Protein AF-V4HIJ9-F1 (afdb_monomer)

Foldseek 3Di:
DQLACLFPFLLFWDCVVVDDDDQVQCDDQWHKLAPRGNFQFAWLVLLVVCLVVLNLLQKDKIWTAGPDQCQFEDAPNGGTGADHNWGKMTMGTFFAWDQAAPLVHHTDTTGGGLQQDRVPRGGVCGPPPSDTLSRVQVQLQCLVVVHDGSQNVCCVVRNDVPDGSDDSDRDPPRDDDPPDLQCELTRIAIQDDSVVCHVLSVCNSVVNHDLLSSLSVSLQSNQGDGSDRDGNPVSSVVSSVSSSVRDDPSSVVD

Secondary structure (DSSP, 8-state):
----STT--GGGB--GGGS-----TT-SSEEESS--SS-PPPPHHHHHHHHHTT-GGGEEEEEEEES-GGGEEEETTEEEEEETTEEEEEEEE---EEEE-GGG---EEEEB-TTB-TTT--BTTTTSTTS-HHHHHHHHHHHHTT---HHHHHHHHH--TT--SS-SSPPTTPPPPS-SGGGBTTTBEE-S-GGGGTTHHHHHHHT---HHHHHHHHHHHHHB-TTSS-B-HHHHHHHHHHHHT---HHHHT-

Structure (mmCIF, N/CA/C/O backbone):
data_AF-V4HIJ9-F1
#
_entry.id   AF-V4HIJ9-F1
#
loop_
_atom_site.group_PDB
_atom_site.id
_atom_site.type_symbol
_atom_site.label_atom_id
_atom_site.label_alt_id
_atom_site.label_comp_id
_atom_site.label_asym_id
_atom_site.label_entity_id
_atom_site.label_seq_id
_atom_site.pdbx_PDB_ins_code
_atom_site.Cartn_x
_atom_site.Cartn_y
_atom_site.Cartn_z
_atom_site.occupancy
_atom_site.B_iso_or_equiv
_atom_site.auth_seq_id
_atom_site.auth_comp_id
_atom_site.auth_asym_id
_atom_site.auth_atom_id
_atom_site.pdbx_PDB_model_num
ATOM 1 N N . MET A 1 1 ? 14.293 -3.303 -25.187 1.00 36.81 1 MET A N 1
ATOM 2 C CA . MET A 1 1 ? 13.220 -2.947 -24.239 1.00 36.81 1 MET A CA 1
ATOM 3 C C . MET A 1 1 ? 13.846 -1.905 -23.350 1.00 36.81 1 MET A C 1
ATOM 5 O O . MET A 1 1 ? 14.816 -2.241 -22.690 1.00 36.81 1 MET A O 1
ATOM 9 N N . GLU A 1 2 ? 13.410 -0.653 -23.439 1.00 38.12 2 GLU A N 1
ATOM 10 C CA . GLU A 1 2 ? 13.945 0.401 -22.576 1.00 38.12 2 GLU A CA 1
ATOM 11 C C . GLU A 1 2 ? 13.401 0.145 -21.169 1.00 38.12 2 GLU A C 1
ATOM 13 O O . GLU A 1 2 ? 12.273 0.499 -20.840 1.00 38.12 2 GLU A O 1
ATOM 18 N N . VAL A 1 3 ? 14.180 -0.571 -20.359 1.00 45.25 3 VAL A N 1
ATOM 19 C CA . VAL A 1 3 ? 13.931 -0.797 -18.927 1.00 45.25 3 VAL A CA 1
ATOM 20 C C . VAL A 1 3 ? 14.305 0.444 -18.112 1.00 45.25 3 VAL A C 1
ATOM 22 O O . VAL A 1 3 ? 14.667 0.342 -16.947 1.00 45.25 3 VAL A O 1
ATOM 25 N N . ASN A 1 4 ? 14.213 1.635 -18.708 1.00 47.09 4 ASN A N 1
ATOM 26 C CA . ASN A 1 4 ? 14.452 2.876 -17.996 1.00 47.09 4 ASN A CA 1
ATOM 27 C C . ASN A 1 4 ? 13.478 2.898 -16.814 1.00 47.09 4 ASN A C 1
ATOM 29 O O . ASN A 1 4 ? 12.267 2.774 -17.010 1.00 47.09 4 ASN A O 1
ATOM 33 N N . CYS A 1 5 ? 13.989 3.082 -15.591 1.00 52.75 5 CYS A N 1
ATOM 34 C CA . CYS A 1 5 ? 13.128 3.364 -14.446 1.00 52.75 5 CYS A CA 1
ATOM 35 C C . CYS A 1 5 ? 12.385 4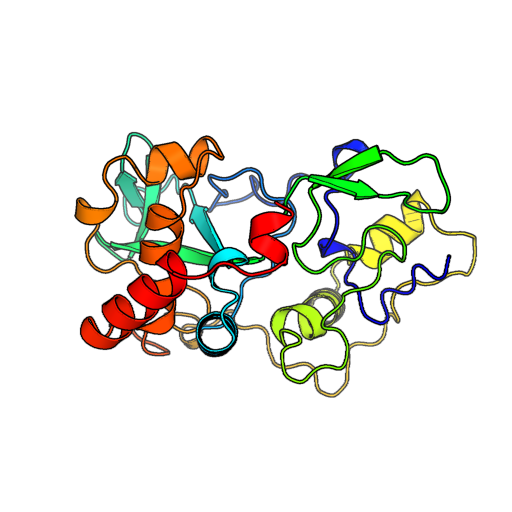.711 -14.626 1.00 52.75 5 CYS A C 1
ATOM 37 O O . CYS A 1 5 ? 11.619 5.108 -13.746 1.00 52.75 5 CYS A O 1
ATOM 39 N N . GLU A 1 6 ? 12.581 5.399 -15.763 1.00 48.34 6 GLU A N 1
ATOM 40 C CA . GLU A 1 6 ? 11.768 6.489 -16.301 1.00 48.34 6 GLU A CA 1
ATOM 41 C C . GLU A 1 6 ? 10.305 6.041 -16.457 1.00 48.34 6 GLU A C 1
ATOM 43 O O . GLU A 1 6 ? 9.829 5.647 -17.516 1.00 48.34 6 GLU A O 1
ATOM 48 N N . GLY A 1 7 ? 9.597 6.069 -15.333 1.00 52.41 7 GLY A N 1
ATOM 49 C CA . GLY A 1 7 ? 8.198 5.694 -15.213 1.00 52.41 7 GLY A CA 1
ATOM 50 C C . GLY A 1 7 ? 7.906 4.323 -14.634 1.00 52.41 7 GLY A C 1
ATOM 51 O O . GLY A 1 7 ? 6.739 3.952 -14.529 1.00 52.41 7 GLY A O 1
ATOM 52 N N . CYS A 1 8 ? 8.915 3.592 -14.169 1.00 60.06 8 CYS A N 1
ATOM 53 C CA . CYS A 1 8 ? 8.714 2.399 -13.359 1.00 60.06 8 CYS A CA 1
ATOM 54 C C . CYS A 1 8 ? 9.861 2.240 -12.365 1.00 60.06 8 CYS A C 1
ATOM 56 O O . CYS A 1 8 ? 10.996 2.000 -12.748 1.00 60.06 8 CYS A O 1
ATOM 58 N N . ALA A 1 9 ? 9.586 2.301 -11.067 1.00 60.59 9 ALA A N 1
ATOM 59 C CA . ALA A 1 9 ? 10.612 1.983 -10.085 1.00 60.59 9 ALA A CA 1
ATOM 60 C C . ALA A 1 9 ? 10.904 0.471 -10.102 1.00 60.59 9 ALA A C 1
ATOM 62 O O . ALA A 1 9 ? 9.989 -0.348 -10.222 1.00 60.59 9 ALA A O 1
ATOM 63 N N . GLY A 1 10 ? 12.170 0.077 -9.913 1.00 69.88 10 GLY A N 1
ATOM 64 C CA . GLY A 1 10 ? 12.569 -1.331 -9.771 1.00 69.88 10 GLY A CA 1
ATOM 65 C C . GLY A 1 10 ? 11.778 -2.080 -8.687 1.00 69.88 10 GLY A C 1
ATOM 66 O O . GLY A 1 10 ? 11.671 -3.300 -8.725 1.00 69.88 10 GLY A O 1
ATOM 67 N N . CYS A 1 11 ? 11.121 -1.369 -7.768 1.00 79.38 11 CYS A N 1
ATOM 68 C CA . CYS A 1 11 ? 10.200 -1.958 -6.805 1.00 79.38 11 CYS A CA 1
ATOM 69 C C . CYS A 1 11 ? 8.927 -2.559 -7.435 1.00 79.38 11 CYS A C 1
ATOM 71 O O . CYS A 1 11 ? 8.241 -3.314 -6.758 1.00 79.38 11 CYS A O 1
ATOM 73 N N . CYS A 1 12 ? 8.568 -2.291 -8.696 1.00 87.75 12 CYS A N 1
ATOM 74 C CA . CYS A 1 12 ? 7.319 -2.787 -9.287 1.00 87.75 12 CYS A CA 1
ATOM 75 C C . CYS A 1 12 ? 7.287 -4.300 -9.552 1.00 87.75 12 CYS A C 1
ATOM 77 O O . CYS A 1 12 ? 6.195 -4.831 -9.735 1.00 87.75 12 CYS A O 1
ATOM 79 N N . LEU A 1 13 ? 8.420 -4.999 -9.552 1.00 88.25 13 LEU A N 1
ATOM 80 C CA . LEU A 1 13 ? 8.509 -6.443 -9.792 1.00 88.25 13 LEU A CA 1
ATOM 81 C C . LEU A 1 13 ? 9.078 -7.166 -8.571 1.00 88.25 13 LEU A C 1
ATOM 83 O O . LEU A 1 13 ? 9.955 -6.648 -7.887 1.00 88.25 13 LEU A O 1
ATOM 87 N N . ASP A 1 14 ? 8.584 -8.372 -8.299 1.00 89.69 14 ASP A N 1
ATOM 88 C CA . ASP A 1 14 ? 9.205 -9.290 -7.347 1.00 89.69 14 ASP A CA 1
ATOM 89 C C . ASP A 1 14 ? 10.366 -10.027 -8.013 1.00 89.69 14 ASP A C 1
ATOM 91 O O . ASP A 1 14 ? 10.172 -10.942 -8.816 1.00 89.69 14 ASP A O 1
ATOM 95 N N . TRP A 1 15 ? 11.582 -9.606 -7.673 1.00 85.44 15 TRP A N 1
ATOM 96 C CA . TRP A 1 15 ? 12.817 -10.131 -8.255 1.00 85.44 15 TRP A CA 1
ATOM 97 C C . TRP A 1 15 ? 13.331 -11.397 -7.572 1.00 85.44 15 TRP A C 1
ATOM 99 O O . TRP A 1 15 ? 14.230 -12.044 -8.105 1.00 85.44 15 TRP A O 1
ATOM 109 N N . ARG A 1 16 ? 12.783 -11.783 -6.410 1.00 86.81 16 ARG A N 1
ATOM 110 C CA . ARG A 1 16 ? 13.282 -12.937 -5.639 1.00 86.81 16 ARG A CA 1
ATOM 111 C C . ARG A 1 16 ? 13.323 -14.235 -6.460 1.00 86.81 16 ARG A C 1
ATOM 113 O O . ARG A 1 16 ? 14.342 -14.923 -6.377 1.00 86.81 16 ARG A O 1
ATOM 120 N N . PRO A 1 17 ? 12.320 -14.564 -7.305 1.00 86.69 17 PRO A N 1
ATOM 121 C CA . PRO A 1 17 ? 12.367 -15.768 -8.139 1.00 86.69 17 PRO A CA 1
ATOM 122 C C . PRO A 1 17 ? 13.466 -15.760 -9.212 1.00 86.69 17 PRO A C 1
ATOM 124 O O . PRO A 1 17 ? 13.829 -16.825 -9.703 1.00 86.69 17 PRO A O 1
ATOM 127 N N . LEU A 1 18 ? 13.993 -14.585 -9.580 1.00 79.38 18 LEU A N 1
ATOM 128 C CA . LEU A 1 18 ? 15.045 -14.432 -10.593 1.00 79.38 18 LEU A CA 1
ATOM 129 C C . LEU A 1 18 ? 16.464 -14.407 -10.001 1.00 79.38 18 LEU A C 1
ATOM 131 O O . LEU A 1 18 ? 17.439 -14.372 -10.746 1.00 79.38 18 LEU A O 1
ATOM 135 N N . GLY A 1 19 ? 16.580 -14.513 -8.674 1.00 69.69 19 GLY A N 1
ATOM 136 C CA . GLY A 1 19 ? 17.842 -14.687 -7.964 1.00 69.69 19 GLY A CA 1
ATOM 137 C C . GLY A 1 19 ? 18.344 -13.420 -7.271 1.00 69.69 19 GLY A C 1
ATOM 138 O O . GLY A 1 19 ? 18.409 -12.339 -7.846 1.00 69.69 19 GLY A O 1
ATOM 139 N N . GLY A 1 20 ? 18.744 -13.576 -6.006 1.00 64.81 20 GLY A N 1
ATOM 140 C CA . GLY A 1 20 ? 19.621 -12.628 -5.311 1.00 64.81 20 GLY A CA 1
ATOM 141 C C . GLY A 1 20 ? 18.970 -11.391 -4.688 1.00 64.81 20 GLY A C 1
ATOM 142 O O . GLY A 1 20 ? 19.691 -10.604 -4.083 1.00 64.81 20 GLY A O 1
ATOM 143 N N . ALA A 1 21 ? 17.649 -11.203 -4.778 1.00 75.31 21 ALA A N 1
ATOM 144 C CA . ALA A 1 21 ? 16.998 -10.120 -4.044 1.00 75.31 21 ALA A CA 1
ATOM 145 C C . ALA A 1 21 ? 16.932 -10.457 -2.537 1.00 75.31 21 ALA A C 1
ATOM 147 O O . ALA A 1 21 ? 16.386 -11.506 -2.177 1.00 75.31 21 ALA A O 1
ATOM 148 N N . PRO A 1 22 ? 17.485 -9.608 -1.654 1.00 77.19 22 PRO A N 1
ATOM 149 C CA . PRO A 1 22 ? 17.413 -9.814 -0.213 1.00 77.19 22 PRO A CA 1
ATOM 150 C C . PRO A 1 22 ? 15.975 -9.665 0.300 1.00 77.19 22 PRO A C 1
ATOM 152 O O . PRO A 1 22 ? 15.180 -8.882 -0.222 1.00 77.19 22 PRO A O 1
ATOM 155 N N . ASP A 1 23 ? 15.640 -10.413 1.351 1.00 81.94 23 ASP A N 1
ATOM 156 C CA . ASP A 1 23 ? 14.332 -10.331 2.000 1.00 81.94 23 ASP A CA 1
ATOM 157 C C . ASP A 1 23 ? 14.327 -9.246 3.085 1.00 81.94 23 ASP A C 1
ATOM 159 O O . ASP A 1 23 ? 14.429 -9.519 4.282 1.00 81.94 23 ASP A O 1
ATOM 163 N N . HIS A 1 24 ? 14.278 -7.987 2.649 1.00 83.69 24 HIS A N 1
ATOM 164 C CA . HIS A 1 24 ? 14.292 -6.828 3.547 1.00 83.69 24 HIS A CA 1
ATOM 165 C C . HIS A 1 24 ? 13.023 -6.713 4.401 1.00 83.69 24 HIS A C 1
ATOM 167 O O . HIS A 1 24 ? 13.082 -6.211 5.520 1.00 83.69 24 HIS A O 1
ATOM 173 N N . GLU A 1 25 ? 11.897 -7.211 3.894 1.00 87.50 25 GLU A N 1
ATOM 174 C CA . GLU A 1 25 ? 10.569 -7.058 4.499 1.00 87.50 25 GLU A CA 1
ATOM 175 C C . GLU A 1 25 ? 10.414 -7.854 5.797 1.00 87.50 25 GLU A C 1
ATOM 177 O O . GLU A 1 25 ? 9.689 -7.449 6.706 1.00 87.50 25 GLU A O 1
ATOM 182 N N . HIS A 1 26 ? 11.128 -8.974 5.903 1.00 89.81 26 HIS A N 1
ATOM 183 C CA . HIS A 1 26 ? 11.131 -9.832 7.087 1.00 89.81 26 HIS A CA 1
ATOM 184 C C . HIS A 1 26 ? 12.370 -9.615 7.970 1.00 89.81 26 HIS A C 1
ATOM 186 O O . HIS A 1 26 ? 12.600 -10.363 8.925 1.00 89.81 26 HIS A O 1
ATOM 192 N N . GLY A 1 27 ? 13.170 -8.586 7.673 1.00 85.19 27 GLY A N 1
ATOM 193 C CA . GLY A 1 27 ? 14.322 -8.174 8.466 1.00 85.19 27 GLY A CA 1
ATOM 194 C C . GLY A 1 27 ? 13.979 -7.134 9.539 1.00 85.19 27 GLY A C 1
ATOM 195 O O . GLY A 1 27 ? 13.013 -6.386 9.440 1.00 85.19 27 GLY A O 1
ATOM 196 N N . GLY A 1 28 ? 14.822 -7.036 10.570 1.00 87.81 28 GLY A N 1
ATOM 197 C CA . GLY A 1 28 ? 14.737 -5.969 11.574 1.00 87.81 28 GLY A CA 1
ATOM 198 C C . GLY A 1 28 ? 13.694 -6.189 12.677 1.00 87.81 28 GLY A C 1
ATOM 199 O O . GLY A 1 28 ? 13.286 -7.311 12.965 1.00 87.81 28 GLY A O 1
ATOM 200 N N . ARG A 1 29 ? 13.329 -5.091 13.360 1.00 90.12 29 ARG A N 1
ATOM 201 C CA . ARG A 1 29 ? 12.452 -5.103 14.551 1.00 90.12 29 ARG A CA 1
ATOM 202 C C . ARG A 1 29 ? 10.974 -5.308 14.215 1.00 90.12 29 ARG A C 1
ATOM 204 O O . ARG A 1 29 ? 10.253 -5.882 15.024 1.00 90.12 29 ARG A O 1
ATOM 211 N N . TYR A 1 30 ? 10.539 -4.795 13.069 1.00 93.06 30 TYR A N 1
ATOM 212 C CA . TYR A 1 30 ? 9.168 -4.900 12.585 1.00 93.06 30 TYR A CA 1
ATOM 213 C C . TYR A 1 30 ? 9.206 -5.679 11.277 1.00 93.06 30 TYR A C 1
ATOM 215 O O . TYR A 1 30 ? 9.786 -5.198 10.309 1.00 93.06 30 TYR A O 1
ATOM 223 N N . ARG A 1 31 ? 8.636 -6.884 11.271 1.00 95.94 31 ARG A N 1
ATOM 224 C CA . ARG A 1 31 ? 8.687 -7.804 10.125 1.00 95.94 31 ARG A CA 1
ATOM 225 C C . ARG A 1 31 ? 7.326 -7.832 9.452 1.00 95.94 31 ARG A C 1
ATOM 227 O O . ARG A 1 31 ? 6.343 -8.037 10.156 1.00 95.94 31 ARG A O 1
ATOM 234 N N . ALA A 1 32 ? 7.242 -7.631 8.143 1.00 96.88 32 ALA A N 1
ATOM 235 C CA . ALA A 1 32 ? 5.974 -7.745 7.428 1.00 96.88 32 ALA A CA 1
ATOM 236 C C . ALA A 1 32 ? 5.332 -9.121 7.690 1.00 96.88 32 ALA A C 1
ATOM 238 O O . ALA A 1 32 ? 6.031 -10.129 7.796 1.00 96.88 32 ALA A O 1
ATOM 239 N N . LEU A 1 33 ? 4.007 -9.151 7.855 1.00 96.88 33 LEU A N 1
ATOM 240 C CA . LEU A 1 33 ? 3.266 -10.413 7.969 1.00 96.88 33 LEU A CA 1
ATOM 241 C C . LEU A 1 33 ? 2.966 -11.033 6.602 1.00 96.88 33 LEU A C 1
ATOM 243 O O . LEU A 1 33 ? 2.830 -12.247 6.503 1.00 96.88 33 LEU A O 1
ATOM 247 N N . ASP A 1 34 ? 2.847 -10.205 5.567 1.00 94.62 34 ASP A N 1
ATOM 248 C CA . ASP A 1 34 ? 2.626 -10.647 4.195 1.00 94.62 34 ASP A CA 1
ATOM 249 C C . ASP A 1 34 ? 3.945 -10.859 3.438 1.00 94.62 34 ASP A C 1
ATOM 251 O O . ASP A 1 34 ? 4.993 -10.328 3.795 1.00 94.62 34 ASP A O 1
ATOM 255 N N . SER A 1 35 ? 3.879 -11.579 2.318 1.00 91.25 35 SER A N 1
ATOM 256 C CA . SER A 1 35 ? 5.051 -11.875 1.492 1.00 91.25 35 SER A CA 1
ATOM 257 C C . SER A 1 35 ? 5.301 -10.870 0.357 1.00 91.25 35 SER A C 1
ATOM 259 O O . SER A 1 35 ? 6.060 -11.193 -0.563 1.00 91.25 35 SER A O 1
ATOM 261 N N . THR A 1 36 ? 4.640 -9.708 0.326 1.00 91.56 36 THR A N 1
ATOM 262 C CA . THR A 1 36 ? 4.761 -8.744 -0.781 1.00 91.56 36 THR A CA 1
ATOM 263 C C . THR A 1 36 ? 6.166 -8.155 -0.796 1.00 91.56 36 THR A C 1
ATOM 265 O O . THR A 1 36 ? 6.653 -7.599 0.178 1.00 91.56 36 THR A O 1
ATOM 268 N N . TYR A 1 37 ? 6.850 -8.266 -1.921 1.00 89.56 37 TYR A N 1
ATOM 269 C CA . TYR A 1 37 ? 8.188 -7.706 -2.062 1.00 89.56 37 TYR A CA 1
ATOM 270 C C . TYR A 1 37 ? 8.120 -6.187 -2.260 1.00 89.56 37 TYR A C 1
ATOM 272 O O . TYR A 1 37 ? 7.346 -5.771 -3.117 1.00 89.56 37 TYR A O 1
ATOM 280 N N . ASN A 1 38 ? 8.904 -5.369 -1.545 1.00 86.75 38 ASN A N 1
ATOM 281 C CA . ASN A 1 38 ? 9.031 -3.913 -1.739 1.00 86.75 38 ASN A CA 1
ATOM 282 C C . ASN A 1 38 ? 7.680 -3.189 -1.872 1.00 86.75 38 ASN A C 1
ATOM 284 O O . ASN A 1 38 ? 7.353 -2.624 -2.926 1.00 86.75 38 ASN A O 1
ATOM 288 N N . LEU A 1 39 ? 6.849 -3.261 -0.829 1.00 90.31 39 LEU A N 1
ATOM 289 C CA . LEU A 1 39 ? 5.598 -2.501 -0.780 1.00 90.31 39 LEU A CA 1
ATOM 290 C C . LEU A 1 39 ? 5.922 -1.021 -0.559 1.00 90.31 39 LEU A C 1
ATOM 292 O O . LEU A 1 39 ? 6.375 -0.633 0.514 1.00 90.31 39 LEU A O 1
ATOM 296 N N . VAL A 1 40 ? 5.652 -0.193 -1.563 1.00 88.44 40 VAL A N 1
ATOM 297 C CA . VAL A 1 40 ? 5.754 1.262 -1.427 1.00 88.44 40 VAL A CA 1
ATOM 298 C C . VAL A 1 40 ? 4.537 1.755 -0.633 1.00 88.44 40 VAL A C 1
ATOM 300 O O . VAL A 1 40 ? 3.409 1.513 -1.078 1.00 88.44 40 VAL A O 1
ATOM 303 N N . PRO A 1 41 ? 4.728 2.395 0.535 1.00 91.75 41 PRO A N 1
ATOM 304 C CA . PRO A 1 41 ? 3.619 2.851 1.357 1.00 91.75 41 PRO A CA 1
ATOM 305 C C . PRO A 1 41 ? 3.023 4.139 0.789 1.00 91.75 41 PRO A C 1
ATOM 307 O O . PRO A 1 41 ? 3.715 5.142 0.636 1.00 91.75 41 PRO A O 1
ATOM 310 N N . LEU A 1 42 ? 1.728 4.098 0.503 1.00 94.44 42 LEU A N 1
ATOM 311 C CA . LEU A 1 42 ? 0.948 5.240 0.059 1.00 94.44 42 LEU A CA 1
ATOM 312 C C . LEU A 1 42 ? 0.593 6.139 1.242 1.00 94.44 42 LEU A C 1
ATOM 314 O O . LEU A 1 42 ? 0.220 5.679 2.327 1.00 94.44 42 LEU A O 1
ATOM 318 N N . GLY A 1 43 ? 0.656 7.439 0.999 1.00 94.25 43 GLY A N 1
ATOM 319 C CA . GLY A 1 43 ? 0.070 8.449 1.851 1.00 94.25 43 GLY A CA 1
ATOM 320 C C . GLY A 1 43 ? -1.457 8.404 1.818 1.00 94.25 43 GLY A C 1
ATOM 321 O O . GLY A 1 43 ? -2.097 7.921 0.886 1.00 94.25 43 GLY A O 1
ATOM 322 N N . ARG A 1 44 ? -2.070 8.974 2.846 1.00 96.06 44 ARG A N 1
ATOM 323 C CA . ARG A 1 44 ? -3.517 9.034 3.042 1.00 96.06 44 ARG A CA 1
ATOM 324 C C . ARG A 1 44 ? -4.238 9.643 1.848 1.00 96.06 44 ARG A C 1
ATOM 326 O O . ARG A 1 44 ? -5.293 9.159 1.446 1.00 96.06 44 ARG A O 1
ATOM 333 N N . ASP A 1 45 ? -3.703 10.739 1.327 1.00 95.25 45 ASP A N 1
ATOM 334 C CA . ASP A 1 45 ? -4.344 11.465 0.235 1.00 95.25 45 ASP A CA 1
ATOM 335 C C . ASP A 1 45 ? -4.198 10.711 -1.095 1.00 95.25 45 ASP A C 1
ATOM 337 O O . ASP A 1 45 ? -5.133 10.720 -1.890 1.00 95.25 45 ASP A O 1
ATOM 341 N N . GLU A 1 46 ? -3.126 9.931 -1.274 1.00 95.94 46 GLU A N 1
ATOM 342 C CA . GLU A 1 46 ? -3.003 8.977 -2.384 1.00 95.94 46 GLU A CA 1
ATOM 343 C C . GLU A 1 46 ? -4.017 7.835 -2.239 1.00 95.94 46 GLU A C 1
ATOM 345 O O . GLU A 1 46 ? -4.725 7.518 -3.193 1.00 95.94 46 GLU A O 1
ATOM 350 N N . VAL A 1 47 ? -4.168 7.260 -1.037 1.00 98.06 47 VAL A N 1
ATOM 351 C CA . VAL A 1 47 ? -5.202 6.247 -0.756 1.00 98.06 47 VAL A CA 1
ATOM 352 C C . VAL A 1 47 ? -6.590 6.783 -1.110 1.00 98.06 47 VAL A C 1
ATOM 354 O O . VAL A 1 47 ? -7.341 6.108 -1.811 1.00 98.06 47 VAL A O 1
ATOM 357 N N . ARG A 1 48 ? -6.924 8.010 -0.689 1.00 97.94 48 ARG A N 1
ATOM 358 C CA . ARG A 1 48 ? -8.191 8.664 -1.056 1.00 97.94 48 ARG A CA 1
ATOM 359 C C . ARG A 1 48 ? -8.331 8.826 -2.564 1.00 97.94 48 ARG A C 1
ATOM 361 O O . ARG A 1 48 ? -9.366 8.449 -3.099 1.00 97.94 48 ARG A O 1
ATOM 368 N N . ALA A 1 49 ? -7.293 9.304 -3.248 1.00 96.94 49 ALA A N 1
ATOM 369 C CA . ALA A 1 49 ? -7.317 9.477 -4.697 1.00 96.94 49 ALA A CA 1
ATOM 370 C C . ALA A 1 49 ? -7.580 8.152 -5.437 1.00 96.94 49 ALA A C 1
ATOM 372 O O . ALA A 1 49 ? -8.388 8.121 -6.366 1.00 96.94 49 ALA A O 1
ATOM 373 N N . PHE A 1 50 ? -6.977 7.038 -5.003 1.00 97.50 50 PHE A N 1
ATOM 374 C CA . PHE A 1 50 ? -7.269 5.713 -5.565 1.00 97.50 50 PHE A CA 1
ATOM 375 C C . PHE A 1 50 ? -8.710 5.269 -5.304 1.00 97.50 50 PHE A C 1
ATOM 377 O O . PHE A 1 50 ? -9.355 4.742 -6.211 1.00 97.50 50 PHE A O 1
ATOM 384 N N . VAL A 1 51 ? -9.228 5.482 -4.092 1.00 98.00 51 VAL A N 1
ATOM 385 C CA . VAL A 1 51 ? -10.621 5.151 -3.753 1.00 98.00 51 VAL A CA 1
ATOM 386 C C . VAL A 1 51 ? -11.597 5.970 -4.599 1.00 98.00 51 VAL A C 1
ATOM 388 O O . VAL A 1 51 ? -12.501 5.395 -5.206 1.00 98.00 51 VAL A O 1
ATOM 391 N N . ASP A 1 52 ? -11.389 7.282 -4.701 1.00 96.94 52 ASP A N 1
ATOM 392 C CA . ASP A 1 52 ? -12.248 8.196 -5.460 1.00 96.94 52 ASP A CA 1
ATOM 393 C C .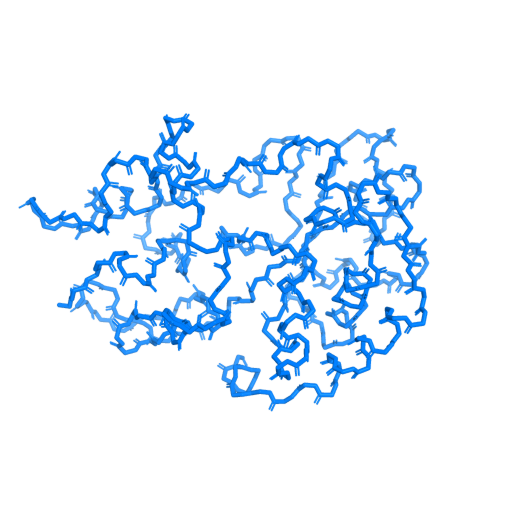 ASP A 1 52 ? -12.204 7.908 -6.970 1.00 96.94 52 ASP A C 1
ATOM 395 O O . ASP A 1 52 ? -13.210 8.049 -7.665 1.00 96.94 52 ASP A O 1
ATOM 399 N N . ALA A 1 53 ? -11.065 7.425 -7.474 1.00 95.69 53 ALA A N 1
ATOM 400 C CA . ALA A 1 53 ? -10.902 6.980 -8.857 1.00 95.69 53 ALA A CA 1
ATOM 401 C C . ALA A 1 53 ? -11.471 5.571 -9.137 1.00 95.69 53 ALA A C 1
ATOM 403 O O . ALA A 1 53 ? -11.365 5.088 -10.265 1.00 95.69 53 ALA A O 1
ATOM 404 N N . GLY A 1 54 ? -12.055 4.892 -8.141 1.00 96.44 54 GLY A N 1
ATOM 405 C CA . GLY A 1 54 ? -12.614 3.545 -8.293 1.00 96.44 54 GLY A CA 1
ATOM 406 C C . GLY A 1 54 ? -11.565 2.429 -8.363 1.00 96.44 54 GLY A C 1
ATOM 407 O O . GLY A 1 54 ? -11.866 1.337 -8.832 1.00 96.44 54 GLY A O 1
ATOM 408 N N . HIS A 1 55 ? -10.344 2.688 -7.893 1.00 96.75 55 HIS A N 1
ATOM 409 C CA . HIS A 1 55 ? -9.211 1.756 -7.858 1.00 96.75 55 HIS A CA 1
ATOM 410 C C . HIS A 1 55 ? -8.943 1.202 -6.447 1.00 96.75 55 HIS A C 1
ATOM 412 O O . HIS A 1 55 ? -7.816 0.834 -6.112 1.00 96.75 55 HIS A O 1
ATOM 418 N N . GLY A 1 56 ? -9.971 1.131 -5.595 1.00 96.88 56 GLY A N 1
ATOM 419 C CA . GLY A 1 56 ? -9.848 0.552 -4.252 1.00 96.88 56 GLY A CA 1
ATOM 420 C C . GLY A 1 56 ? -9.369 -0.907 -4.263 1.00 96.88 56 GLY A C 1
ATOM 421 O O . GLY A 1 56 ? -8.664 -1.338 -3.355 1.00 96.88 56 GLY A O 1
ATOM 422 N N . ASP A 1 57 ? -9.664 -1.642 -5.334 1.00 95.56 57 ASP A N 1
ATOM 423 C CA . ASP A 1 57 ? -9.210 -3.009 -5.613 1.00 95.56 57 ASP A CA 1
ATOM 424 C C . ASP A 1 57 ? -7.719 -3.126 -5.996 1.00 95.56 57 ASP A C 1
ATOM 426 O O . ASP A 1 57 ? -7.201 -4.238 -6.129 1.00 95.56 57 ASP A O 1
ATOM 430 N N . ALA A 1 58 ? -7.003 -2.007 -6.130 1.00 95.94 58 ALA A N 1
ATOM 431 C CA . ALA A 1 58 ? -5.552 -1.972 -6.295 1.00 95.94 58 ALA A CA 1
ATOM 432 C C . ALA A 1 58 ? -4.807 -1.790 -4.962 1.00 95.94 58 ALA A C 1
ATOM 434 O O . ALA A 1 58 ? -3.592 -1.974 -4.913 1.00 95.94 58 ALA A O 1
ATOM 435 N N . LEU A 1 59 ? -5.508 -1.441 -3.879 1.00 97.19 59 LEU A N 1
ATOM 436 C CA . LEU A 1 59 ? -4.897 -1.199 -2.572 1.00 97.19 59 LEU A CA 1
ATOM 437 C C . LEU A 1 59 ? -4.600 -2.516 -1.849 1.00 97.19 59 LEU A C 1
ATOM 439 O O . LEU A 1 59 ? -5.360 -3.480 -1.961 1.00 97.19 59 LEU A O 1
ATOM 443 N N . ALA A 1 60 ? -3.508 -2.560 -1.093 1.00 96.38 60 ALA A N 1
ATOM 444 C CA . ALA A 1 60 ? -3.114 -3.703 -0.279 1.00 96.38 60 ALA A CA 1
ATOM 445 C C . ALA A 1 60 ? -2.665 -3.231 1.111 1.00 96.38 60 ALA A C 1
ATOM 447 O O . ALA A 1 60 ? -1.722 -2.439 1.198 1.00 96.38 60 ALA A O 1
ATOM 448 N N . PRO A 1 61 ? -3.313 -3.685 2.196 1.00 97.69 61 PRO A N 1
ATOM 449 C CA . PRO A 1 61 ? -2.848 -3.392 3.540 1.00 97.69 61 PRO A CA 1
ATOM 450 C C . PRO A 1 61 ? -1.676 -4.290 3.933 1.00 97.69 61 PRO A C 1
ATOM 452 O O . PRO A 1 61 ? -1.573 -5.431 3.481 1.00 97.69 61 PRO A O 1
ATOM 455 N N . ARG A 1 62 ? -0.829 -3.779 4.824 1.00 97.94 62 ARG A N 1
ATOM 456 C CA . ARG A 1 62 ? 0.281 -4.511 5.429 1.00 97.94 62 ARG A CA 1
ATOM 457 C C . ARG A 1 62 ? 0.337 -4.275 6.926 1.00 97.94 62 ARG A C 1
ATOM 459 O O . ARG A 1 62 ? 0.375 -3.132 7.379 1.00 97.94 62 ARG A O 1
ATOM 466 N N . LEU A 1 63 ? 0.434 -5.375 7.660 1.00 98.00 63 LEU A N 1
ATOM 467 C CA . LEU A 1 63 ? 0.697 -5.418 9.093 1.00 98.00 63 LEU A CA 1
ATOM 468 C C . LEU A 1 63 ? 2.113 -5.936 9.347 1.00 98.00 63 LEU A C 1
ATOM 470 O O . LEU A 1 63 ? 2.718 -6.583 8.488 1.00 98.00 63 LEU A O 1
ATOM 474 N N . PHE A 1 64 ? 2.622 -5.673 10.547 1.00 98.00 64 PHE A N 1
ATOM 475 C CA . PHE A 1 64 ? 3.964 -6.073 10.953 1.00 98.00 64 PHE A CA 1
ATOM 476 C C . PHE A 1 64 ? 3.910 -6.881 12.239 1.00 98.00 64 PHE A C 1
ATOM 478 O O . PHE A 1 64 ? 3.218 -6.493 13.173 1.00 98.00 64 PHE A O 1
ATOM 485 N N . ALA A 1 65 ? 4.680 -7.959 12.316 1.00 97.50 65 ALA A N 1
ATOM 486 C CA . ALA A 1 65 ? 5.021 -8.588 13.576 1.00 97.50 65 ALA A CA 1
ATOM 487 C C . ALA A 1 65 ? 6.001 -7.707 14.364 1.00 97.50 65 ALA A C 1
ATOM 489 O O . ALA A 1 65 ? 6.938 -7.146 13.787 1.00 97.50 65 ALA A O 1
ATOM 490 N N . ALA A 1 66 ? 5.824 -7.647 15.682 1.00 96.38 66 ALA A N 1
ATOM 491 C CA . ALA A 1 66 ? 6.769 -7.053 16.621 1.00 96.38 66 ALA A CA 1
ATOM 492 C C . ALA A 1 66 ? 6.982 -7.994 17.813 1.00 96.38 66 ALA A C 1
ATOM 494 O O . ALA A 1 66 ? 6.022 -8.505 18.379 1.00 96.38 66 ALA A O 1
ATOM 495 N N . ASP A 1 67 ? 8.236 -8.201 18.214 1.00 91.69 67 ASP A N 1
ATOM 496 C CA . ASP A 1 67 ? 8.576 -9.102 19.331 1.00 91.69 67 ASP A CA 1
ATOM 497 C C . ASP A 1 67 ? 8.467 -8.415 20.712 1.00 91.69 67 ASP A C 1
ATOM 499 O O . ASP A 1 67 ? 8.596 -9.062 21.748 1.00 91.69 67 ASP A O 1
ATOM 503 N N . ASP A 1 68 ? 8.277 -7.092 20.734 1.00 93.56 68 ASP A N 1
ATOM 504 C CA . ASP A 1 68 ? 8.204 -6.279 21.951 1.00 93.56 68 ASP A CA 1
ATOM 505 C C . ASP A 1 68 ? 6.748 -6.184 22.441 1.00 93.56 68 ASP A C 1
ATOM 507 O O . ASP A 1 68 ? 5.957 -5.507 21.777 1.00 93.56 68 ASP A O 1
ATOM 511 N N . PRO A 1 69 ? 6.397 -6.803 23.585 1.00 90.75 69 PRO A N 1
ATOM 512 C CA . PRO A 1 69 ? 5.021 -6.854 24.079 1.00 90.75 69 PRO A CA 1
ATOM 513 C C . PRO A 1 69 ? 4.463 -5.478 24.465 1.00 90.75 69 PRO A C 1
ATOM 515 O O . PRO A 1 69 ? 3.251 -5.301 24.480 1.00 90.75 69 PRO A O 1
ATOM 518 N N . ASP A 1 70 ? 5.316 -4.482 24.737 1.00 93.75 70 ASP A N 1
ATOM 519 C CA . ASP A 1 70 ? 4.869 -3.109 25.016 1.00 93.75 70 ASP A CA 1
ATOM 520 C C . ASP A 1 70 ? 4.528 -2.336 23.726 1.00 93.75 70 ASP A C 1
ATOM 522 O O . ASP A 1 70 ? 4.074 -1.188 23.764 1.00 93.75 70 ASP A O 1
ATOM 526 N N . ARG A 1 71 ? 4.797 -2.937 22.561 1.00 94.75 71 ARG A N 1
ATOM 527 C CA . ARG A 1 71 ? 4.594 -2.356 21.226 1.00 94.75 71 ARG A CA 1
ATOM 528 C C . ARG A 1 71 ? 3.838 -3.295 20.302 1.00 94.75 71 ARG A C 1
ATOM 530 O O . ARG A 1 71 ? 3.912 -3.132 19.080 1.00 94.75 71 ARG A O 1
ATOM 537 N N . SER A 1 72 ? 3.150 -4.279 20.864 1.00 97.12 72 SER A N 1
ATOM 538 C CA . SER A 1 72 ? 2.379 -5.236 20.098 1.00 97.12 72 SER A CA 1
ATOM 539 C C . SER A 1 72 ? 1.061 -5.595 20.767 1.00 97.12 72 SER A C 1
ATOM 541 O O . SER A 1 72 ? 0.855 -5.385 21.960 1.00 97.12 72 SER A O 1
ATOM 543 N N . VAL A 1 73 ? 0.154 -6.130 19.958 1.00 97.44 73 VAL A N 1
ATOM 544 C CA . VAL A 1 73 ? -1.112 -6.715 20.379 1.00 97.44 73 VAL A CA 1
ATOM 545 C C . VAL A 1 73 ? -1.269 -8.074 19.709 1.00 97.44 73 VAL A C 1
ATOM 547 O O . VAL A 1 73 ? -0.950 -8.239 18.531 1.00 97.44 73 VAL A O 1
ATOM 550 N N . GLU A 1 74 ? -1.747 -9.059 20.461 1.00 97.56 74 GLU A N 1
ATOM 551 C CA . GLU A 1 74 ? -2.004 -10.398 19.935 1.00 97.56 74 GLU A CA 1
ATOM 552 C C . GLU A 1 74 ? -3.307 -10.415 19.138 1.00 97.56 74 GLU A C 1
ATOM 554 O O . GLU A 1 74 ? -4.386 -10.187 19.690 1.00 97.56 74 GLU A O 1
ATOM 559 N N . LEU A 1 75 ? -3.211 -10.718 17.844 1.00 97.56 75 LEU A N 1
ATOM 560 C CA . LEU A 1 75 ? -4.351 -10.865 16.943 1.00 97.56 75 LEU A CA 1
ATOM 561 C C . LEU A 1 75 ? -4.168 -12.104 16.080 1.00 97.56 75 LEU A C 1
ATOM 563 O O . LEU A 1 75 ? -3.145 -12.269 15.422 1.00 97.56 75 LEU A O 1
ATOM 567 N N . ASP A 1 76 ? -5.163 -12.987 16.102 1.00 97.06 76 ASP A N 1
ATOM 568 C CA . ASP A 1 76 ? -5.180 -14.242 15.342 1.00 97.06 76 ASP A CA 1
ATOM 569 C C . ASP A 1 76 ? -3.908 -15.108 15.493 1.00 97.06 76 ASP A C 1
ATOM 571 O O . ASP A 1 76 ? -3.520 -15.826 14.574 1.00 97.06 76 ASP A O 1
ATOM 575 N N . GLY A 1 77 ? -3.247 -15.056 16.656 1.00 95.69 77 GLY A N 1
ATOM 576 C CA . GLY A 1 77 ? -2.000 -15.789 16.919 1.00 95.69 77 GLY A CA 1
ATOM 577 C C . GLY A 1 77 ? -0.727 -15.104 16.406 1.00 95.69 77 GLY A C 1
ATOM 578 O O . GLY A 1 77 ? 0.326 -15.741 16.360 1.00 95.69 77 GLY A O 1
ATOM 579 N N . HIS A 1 78 ? -0.815 -13.828 16.027 1.00 97.25 78 HIS A N 1
ATOM 580 C CA . HIS A 1 78 ? 0.314 -12.986 15.652 1.00 97.25 78 HIS A CA 1
ATOM 581 C C . HIS A 1 78 ? 0.489 -11.828 16.646 1.00 97.25 78 HIS A C 1
ATOM 583 O O . HIS A 1 78 ? -0.462 -11.104 16.934 1.00 97.25 78 HIS A O 1
ATOM 589 N N . SER A 1 79 ? 1.730 -11.588 17.079 1.00 97.50 79 SER A N 1
ATOM 590 C CA . SER A 1 79 ? 2.119 -10.386 17.831 1.00 97.50 79 SER A CA 1
ATOM 591 C C . SER A 1 79 ? 2.247 -9.197 16.873 1.00 97.50 79 SER A C 1
ATOM 593 O O . SER A 1 79 ? 3.312 -8.967 16.292 1.00 97.50 79 SER A O 1
ATOM 595 N N . VAL A 1 80 ? 1.152 -8.473 16.641 1.00 98.25 80 VAL A N 1
ATOM 596 C CA . VAL A 1 80 ? 1.057 -7.383 15.657 1.00 98.25 80 VAL A CA 1
ATOM 597 C C . VAL A 1 80 ? 1.544 -6.071 16.259 1.00 98.25 80 VAL A C 1
ATOM 599 O O . VAL A 1 80 ? 1.108 -5.694 17.338 1.00 98.25 80 VAL A O 1
ATOM 602 N N . ALA A 1 81 ? 2.404 -5.339 15.551 1.00 98.00 81 ALA A N 1
ATOM 603 C CA . ALA A 1 81 ? 2.878 -4.017 15.947 1.00 98.00 81 ALA A CA 1
ATOM 604 C C . ALA A 1 81 ? 1.706 -3.062 16.225 1.00 98.00 81 ALA A C 1
ATOM 606 O O . ALA A 1 81 ? 0.775 -2.958 15.425 1.00 98.00 81 ALA A O 1
ATOM 607 N N . ALA A 1 82 ? 1.766 -2.344 17.344 1.00 97.44 82 ALA A N 1
ATOM 608 C CA . ALA A 1 82 ? 0.646 -1.562 17.848 1.00 97.44 82 ALA A CA 1
ATOM 609 C C . ALA A 1 82 ? 1.083 -0.268 18.541 1.00 97.44 82 ALA A C 1
ATOM 611 O O . ALA A 1 82 ? 2.219 -0.120 19.001 1.00 97.44 82 ALA A O 1
ATOM 612 N N . LEU A 1 83 ? 0.138 0.668 18.645 1.00 95.31 83 LEU A N 1
ATOM 613 C CA . LEU A 1 83 ? 0.207 1.802 19.556 1.00 95.31 83 LEU A CA 1
ATOM 614 C C . LEU A 1 83 ? -0.854 1.620 20.650 1.00 95.31 83 LEU A C 1
ATOM 616 O O . LEU A 1 83 ? -2.037 1.893 20.435 1.00 95.31 83 LEU A O 1
ATOM 620 N N . GLY A 1 84 ? -0.416 1.176 21.829 1.00 94.19 84 GLY A N 1
ATOM 621 C CA . GLY A 1 84 ? -1.336 0.677 22.849 1.00 94.19 84 GLY A CA 1
ATOM 622 C C . GLY A 1 84 ? -1.955 -0.638 22.380 1.00 94.19 84 GLY A C 1
ATOM 623 O O . GLY A 1 84 ? -1.239 -1.538 21.961 1.00 94.19 84 GLY A O 1
ATOM 624 N N . ASP A 1 85 ? -3.278 -0.724 22.404 1.00 95.31 85 ASP A N 1
ATOM 625 C CA . ASP A 1 85 ? -4.064 -1.867 21.930 1.00 95.31 85 ASP A CA 1
ATOM 626 C C . ASP A 1 85 ? -4.443 -1.784 20.441 1.00 95.31 85 ASP A C 1
ATOM 628 O O . ASP A 1 85 ? -5.071 -2.700 19.909 1.00 95.31 85 ASP A O 1
ATOM 632 N N . ARG A 1 86 ? -4.064 -0.701 19.749 1.00 97.62 86 ARG A N 1
ATOM 633 C CA . ARG A 1 86 ? -4.479 -0.443 18.367 1.00 97.62 86 ARG A CA 1
ATOM 634 C C . ARG A 1 86 ? -3.402 -0.823 17.345 1.00 97.62 86 ARG A C 1
ATOM 636 O O . ARG A 1 86 ? -2.307 -0.250 17.390 1.00 97.62 86 ARG A O 1
ATOM 643 N N . PRO A 1 87 ? -3.697 -1.733 16.399 1.00 98.25 87 PRO A N 1
ATOM 644 C CA . PRO A 1 87 ? -2.739 -2.198 15.397 1.00 98.25 87 PRO A CA 1
ATOM 645 C C . PRO A 1 87 ? -2.252 -1.094 14.463 1.00 98.25 87 PRO A C 1
ATOM 647 O O . PRO A 1 87 ? -3.029 -0.243 14.024 1.00 98.25 87 PRO A O 1
ATOM 650 N N . LEU A 1 88 ? -0.970 -1.150 14.111 1.00 97.94 88 LEU A N 1
ATOM 651 C CA . LEU A 1 88 ? -0.345 -0.285 13.118 1.00 97.94 88 LEU A CA 1
ATOM 652 C C . LEU A 1 88 ? -0.284 -0.981 11.763 1.00 97.94 88 LEU A C 1
ATOM 654 O O . LEU A 1 88 ? 0.095 -2.149 11.676 1.00 97.94 88 LEU A O 1
ATOM 658 N N . PHE A 1 89 ? -0.596 -0.246 10.698 1.00 98.25 89 PHE A N 1
ATOM 659 C CA . PHE A 1 89 ? -0.571 -0.775 9.339 1.00 98.25 89 PHE A CA 1
ATOM 660 C C . PHE A 1 89 ? -0.099 0.257 8.311 1.00 98.25 89 PHE A C 1
ATOM 662 O O . PHE A 1 89 ? -0.120 1.466 8.549 1.00 98.25 89 PHE A O 1
ATOM 669 N N . LEU A 1 90 ? 0.309 -0.244 7.147 1.00 97.88 90 LEU A N 1
ATOM 670 C CA . LEU A 1 90 ? 0.550 0.538 5.935 1.00 97.88 90 LEU A CA 1
ATOM 671 C C . LEU A 1 90 ? -0.471 0.149 4.866 1.00 97.88 90 LEU A C 1
ATOM 673 O O . LEU A 1 90 ? -1.040 -0.943 4.907 1.00 97.88 90 LEU A O 1
ATOM 677 N N . VAL A 1 91 ? -0.657 1.019 3.878 1.00 98.12 91 VAL A N 1
ATOM 678 C CA . VAL A 1 91 ? -1.381 0.700 2.644 1.00 98.12 91 VAL A CA 1
ATOM 679 C C . VAL A 1 91 ? -0.437 0.934 1.480 1.00 98.12 91 VAL A C 1
ATOM 681 O O . VAL A 1 91 ? 0.189 1.982 1.403 1.00 98.12 91 VAL A O 1
ATOM 684 N N . GLY A 1 92 ? -0.323 -0.034 0.582 1.00 96.19 92 GLY A N 1
ATOM 685 C CA . GLY A 1 92 ? 0.421 0.093 -0.665 1.00 96.19 92 GLY A CA 1
ATOM 686 C C . GLY A 1 92 ? -0.405 -0.380 -1.854 1.00 96.19 92 GLY A C 1
ATOM 687 O O . GLY A 1 92 ? -1.621 -0.558 -1.757 1.00 96.19 92 GLY A O 1
ATOM 688 N N . LEU A 1 93 ? 0.267 -0.618 -2.976 1.00 94.81 93 LEU A N 1
ATOM 689 C CA . LEU A 1 93 ? -0.344 -1.207 -4.166 1.00 94.81 93 LEU A CA 1
ATOM 690 C C . LEU A 1 93 ? -0.164 -2.727 -4.180 1.00 94.81 93 LEU A C 1
ATOM 692 O O . LEU A 1 93 ? 0.922 -3.240 -3.899 1.00 94.81 93 LEU A O 1
ATOM 696 N N . CYS A 1 94 ? -1.220 -3.452 -4.547 1.00 93.88 94 CYS A N 1
ATOM 697 C CA . CYS A 1 94 ? -1.179 -4.902 -4.662 1.00 93.88 94 CYS A CA 1
ATOM 698 C C . CYS A 1 94 ? -0.244 -5.346 -5.798 1.00 93.88 94 CYS A C 1
ATOM 700 O O . CYS A 1 94 ? 0.003 -4.623 -6.773 1.00 93.88 94 CYS A O 1
ATOM 702 N N . LYS A 1 95 ? 0.291 -6.564 -5.661 1.00 93.62 95 LYS A N 1
ATOM 703 C CA . LYS A 1 95 ? 1.186 -7.171 -6.650 1.00 93.62 95 LYS A CA 1
ATOM 704 C C . LYS A 1 95 ? 0.645 -8.516 -7.138 1.00 93.62 95 LYS A C 1
ATOM 706 O O . LYS A 1 95 ? 1.117 -9.558 -6.680 1.00 93.62 95 LYS A O 1
ATOM 711 N N . PRO A 1 96 ? -0.375 -8.541 -8.010 1.00 93.00 96 PRO A N 1
ATOM 712 C CA . PRO A 1 96 ? -0.865 -9.789 -8.592 1.00 93.00 96 PRO A CA 1
ATOM 713 C C . PRO A 1 96 ? 0.207 -10.474 -9.458 1.00 93.00 96 PRO A C 1
ATOM 715 O O . PRO A 1 96 ? 1.171 -9.829 -9.886 1.00 93.00 96 PRO A O 1
ATOM 718 N N . PRO A 1 97 ? 0.080 -11.786 -9.713 1.00 93.25 97 PRO A N 1
ATOM 719 C CA . PRO A 1 97 ? 0.962 -12.476 -10.643 1.00 93.25 97 PRO A CA 1
ATOM 720 C C . PRO A 1 97 ? 0.687 -11.998 -12.078 1.00 93.25 97 PRO A C 1
ATOM 722 O O . PRO A 1 97 ? -0.458 -11.963 -12.520 1.00 93.25 97 PRO A O 1
ATOM 725 N N . LYS A 1 98 ? 1.737 -11.651 -12.826 1.00 92.44 98 LYS A N 1
ATOM 726 C CA . LYS A 1 98 ? 1.656 -11.210 -14.226 1.00 92.44 98 LYS A CA 1
ATOM 727 C C . LYS A 1 98 ? 2.685 -11.934 -15.103 1.00 92.44 98 LYS A C 1
ATOM 729 O O . LYS A 1 98 ? 3.788 -12.203 -14.624 1.00 92.44 98 LYS A O 1
ATOM 734 N N . PRO A 1 99 ? 2.366 -12.219 -16.382 1.00 92.44 99 PRO A N 1
ATOM 735 C CA . PRO A 1 99 ? 3.282 -12.871 -17.312 1.00 92.44 99 PRO A CA 1
ATOM 736 C C . PRO A 1 99 ? 4.225 -11.836 -17.937 1.00 92.44 99 PRO A C 1
ATOM 738 O O . PRO A 1 99 ? 3.962 -11.309 -19.020 1.00 92.44 99 PRO A O 1
ATOM 741 N N . VAL A 1 100 ? 5.313 -11.529 -17.244 1.00 88.44 100 VAL A N 1
ATOM 742 C CA . VAL A 1 100 ? 6.286 -10.500 -17.630 1.00 88.44 100 VAL A CA 1
ATOM 743 C C . VAL A 1 100 ? 7.481 -11.120 -18.346 1.00 88.44 100 VAL A C 1
ATOM 745 O O . VAL A 1 100 ? 7.818 -12.273 -18.096 1.00 88.44 100 VAL A O 1
ATOM 748 N N . ALA A 1 101 ? 8.141 -10.356 -19.213 1.00 83.75 101 ALA A N 1
ATOM 749 C CA . ALA A 1 101 ? 9.386 -10.756 -19.876 1.00 83.75 101 ALA A CA 1
ATOM 750 C C . ALA A 1 101 ? 10.516 -9.758 -19.558 1.00 83.75 101 ALA A C 1
ATOM 752 O O . ALA A 1 101 ? 10.857 -8.930 -20.408 1.00 83.75 101 ALA A O 1
ATOM 753 N N . PRO A 1 102 ? 11.075 -9.771 -18.331 1.00 75.94 102 PRO A N 1
ATOM 754 C CA . PRO A 1 102 ? 12.182 -8.889 -17.972 1.00 75.94 102 PRO A CA 1
ATOM 755 C C . PRO A 1 102 ? 13.383 -9.100 -18.902 1.00 75.94 102 PRO A C 1
ATOM 757 O O . PRO A 1 102 ? 13.683 -10.230 -19.289 1.00 75.94 102 PRO A O 1
ATOM 760 N N . PHE A 1 103 ? 14.061 -8.008 -19.267 1.00 72.25 103 PHE A N 1
ATOM 761 C CA . PHE A 1 103 ? 15.296 -8.015 -20.073 1.00 72.25 103 PHE A CA 1
ATOM 762 C C . PHE A 1 103 ? 15.175 -8.728 -21.431 1.00 72.25 103 PHE A C 1
ATOM 764 O O . PHE A 1 103 ? 16.150 -9.255 -21.957 1.00 72.25 103 PHE A O 1
ATOM 771 N N . GLY A 1 104 ? 13.969 -8.772 -22.008 1.00 67.94 104 GLY A N 1
ATOM 772 C CA . GLY A 1 104 ? 13.733 -9.437 -23.294 1.00 67.94 104 GLY A CA 1
ATOM 773 C C . GLY A 1 104 ? 13.890 -10.963 -23.259 1.00 67.94 104 GLY A C 1
ATOM 774 O O . GLY A 1 104 ? 14.003 -11.572 -24.323 1.00 67.94 104 GLY A O 1
ATOM 775 N N . GLY A 1 105 ? 13.904 -11.567 -22.065 1.00 76.19 105 GLY A N 1
ATOM 776 C CA . GLY A 1 105 ? 13.897 -13.017 -21.879 1.00 76.19 105 GLY A CA 1
ATOM 777 C C . GLY A 1 105 ? 12.518 -13.652 -22.092 1.00 76.19 105 GLY A C 1
ATOM 778 O O . GLY A 1 105 ? 11.569 -13.014 -22.554 1.00 76.19 105 GLY A O 1
ATOM 779 N N . ASP A 1 106 ? 12.397 -14.929 -21.727 1.00 84.12 106 ASP A N 1
ATOM 780 C CA . ASP A 1 106 ? 11.125 -15.651 -21.789 1.00 84.12 106 ASP A CA 1
ATOM 781 C C . ASP A 1 106 ? 10.095 -15.087 -20.798 1.00 84.12 106 ASP A C 1
ATOM 783 O O . ASP A 1 106 ? 10.431 -14.612 -19.710 1.00 84.12 106 ASP A O 1
ATOM 787 N N . ARG A 1 107 ? 8.806 -15.182 -21.158 1.00 88.31 107 ARG A N 1
ATOM 788 C CA . ARG A 1 107 ? 7.718 -14.786 -20.256 1.00 88.31 107 ARG A CA 1
ATOM 789 C C . ARG A 1 107 ? 7.666 -15.707 -19.040 1.00 88.31 107 ARG A C 1
ATOM 791 O O . ARG A 1 107 ? 7.481 -16.916 -19.171 1.00 88.31 107 ARG A O 1
ATOM 798 N N . VAL A 1 108 ? 7.720 -15.103 -17.861 1.00 90.00 108 VAL A N 1
ATOM 799 C CA . VAL A 1 108 ? 7.615 -15.761 -16.559 1.00 90.00 108 VAL A CA 1
ATOM 800 C C . VAL A 1 108 ? 6.517 -15.108 -15.726 1.00 90.00 108 VAL A C 1
ATOM 802 O O . VAL A 1 108 ? 6.251 -13.912 -15.834 1.00 90.00 108 VAL A O 1
ATOM 805 N N . TRP A 1 109 ? 5.850 -15.901 -14.891 1.00 93.44 109 TRP A N 1
ATOM 806 C CA . TRP A 1 109 ? 4.841 -15.387 -13.968 1.00 93.44 109 TRP A CA 1
ATOM 807 C C . TRP A 1 109 ? 5.517 -14.850 -12.711 1.00 93.44 109 TRP A C 1
ATOM 809 O O . TRP A 1 109 ? 6.003 -15.627 -11.891 1.00 93.44 109 TRP A O 1
ATOM 819 N N . LEU A 1 110 ? 5.532 -13.526 -12.558 1.00 91.62 110 LEU A N 1
ATOM 820 C CA . LEU A 1 110 ? 6.079 -12.842 -11.385 1.00 91.62 110 LEU A CA 1
ATOM 821 C C . LEU A 1 110 ? 5.016 -11.966 -10.735 1.00 91.62 110 LEU A C 1
ATOM 823 O O . LEU A 1 110 ? 4.131 -11.436 -11.404 1.00 91.62 110 LEU A O 1
ATOM 827 N N . ARG A 1 111 ? 5.116 -11.787 -9.417 1.00 93.12 111 ARG A N 1
ATOM 828 C CA . ARG A 1 111 ? 4.310 -10.798 -8.699 1.00 93.12 111 ARG A CA 1
ATOM 829 C C . ARG A 1 111 ? 4.760 -9.407 -9.145 1.00 93.12 111 ARG A C 1
ATOM 831 O O . ARG A 1 111 ? 5.948 -9.097 -9.105 1.00 93.12 111 ARG A O 1
ATOM 838 N N . ALA A 1 112 ? 3.820 -8.583 -9.588 1.00 92.25 112 ALA A N 1
ATOM 839 C CA . ALA A 1 112 ? 4.112 -7.284 -10.176 1.00 92.25 112 ALA A CA 1
ATOM 840 C C . ALA A 1 112 ? 3.055 -6.259 -9.776 1.00 92.25 112 ALA A C 1
ATOM 842 O O . ALA A 1 112 ? 1.882 -6.609 -9.687 1.00 92.25 112 ALA A O 1
ATOM 843 N N . CYS A 1 113 ? 3.450 -4.998 -9.586 1.00 93.88 113 CYS A N 1
ATOM 844 C CA . CYS A 1 113 ? 2.554 -3.884 -9.288 1.00 93.88 113 CYS A CA 1
ATOM 845 C C . CYS A 1 113 ? 1.320 -3.924 -10.191 1.00 93.88 113 CYS A C 1
ATOM 847 O O . CY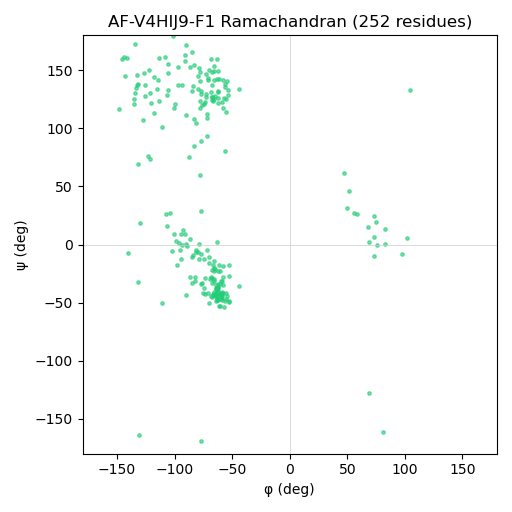S A 1 113 ? 1.424 -4.090 -11.410 1.00 93.88 113 CYS A O 1
ATOM 849 N N . ALA A 1 114 ? 0.152 -3.742 -9.584 1.00 93.69 114 ALA A N 1
ATOM 850 C CA . ALA A 1 114 ? -1.156 -3.705 -10.220 1.00 93.69 114 ALA A CA 1
ATOM 851 C C . ALA A 1 114 ? -1.204 -2.865 -11.515 1.00 93.69 114 ALA A C 1
ATOM 853 O O . ALA A 1 114 ? -1.819 -3.279 -12.499 1.00 93.69 114 ALA A O 1
ATOM 854 N N . PHE A 1 115 ? -0.461 -1.758 -11.569 1.00 92.94 115 PHE A N 1
ATOM 855 C CA . PHE A 1 115 ? -0.427 -0.839 -12.712 1.00 92.94 115 PHE A CA 1
ATOM 856 C C . PHE A 1 115 ? 0.711 -1.076 -13.712 1.00 92.94 115 PHE A C 1
ATOM 858 O O . PHE A 1 115 ? 0.737 -0.422 -14.754 1.00 92.94 115 PHE A O 1
ATOM 865 N N . LEU A 1 116 ? 1.622 -2.015 -13.440 1.00 90.94 116 LEU A N 1
ATOM 866 C CA . LEU A 1 116 ? 2.678 -2.383 -14.383 1.00 90.94 116 LEU A CA 1
ATOM 867 C C . LEU A 1 116 ? 2.076 -3.063 -15.615 1.00 90.94 116 LEU A C 1
ATOM 869 O O . LEU A 1 116 ? 1.346 -4.055 -15.489 1.00 90.94 116 LEU A O 1
ATOM 873 N N . ASP A 1 117 ? 2.400 -2.559 -16.798 1.00 89.00 117 ASP A N 1
ATOM 874 C CA . ASP A 1 117 ? 2.070 -3.226 -18.046 1.00 89.00 117 ASP A CA 1
ATOM 875 C C . ASP A 1 117 ? 3.004 -4.433 -18.266 1.00 89.00 117 ASP A C 1
ATOM 877 O O . ASP A 1 117 ? 4.221 -4.257 -18.310 1.00 89.00 117 ASP A O 1
ATOM 881 N N . PRO A 1 118 ? 2.488 -5.669 -18.393 1.00 88.00 118 PRO A N 1
ATOM 882 C CA . PRO A 1 118 ? 3.339 -6.847 -18.534 1.00 88.00 118 PRO A CA 1
ATOM 883 C C . PRO A 1 118 ? 3.998 -6.990 -19.914 1.00 88.00 118 PRO A C 1
ATOM 885 O O . PRO A 1 118 ? 4.876 -7.838 -20.072 1.00 88.00 118 PRO A O 1
ATOM 888 N N . GLU A 1 119 ? 3.562 -6.226 -20.917 1.00 85.56 119 GLU A N 1
ATOM 889 C CA . GLU A 1 119 ? 4.147 -6.234 -22.260 1.00 85.56 119 GLU A CA 1
ATOM 890 C C . GLU A 1 119 ? 5.276 -5.217 -22.383 1.00 85.56 119 GLU A C 1
ATOM 892 O O . GLU A 1 119 ? 6.325 -5.533 -22.943 1.00 85.56 119 GLU A O 1
ATOM 897 N N . THR A 1 120 ? 5.069 -4.011 -21.850 1.00 83.94 120 THR A N 1
ATOM 898 C CA . THR A 1 120 ? 6.036 -2.911 -21.979 1.00 83.94 120 THR A CA 1
ATOM 899 C C . THR A 1 120 ? 6.939 -2.744 -20.760 1.00 83.94 120 THR A C 1
ATOM 901 O O . THR A 1 120 ? 7.981 -2.107 -20.876 1.00 83.94 120 THR A O 1
ATOM 904 N N . LEU A 1 121 ? 6.557 -3.312 -19.608 1.00 82.31 121 LEU A N 1
ATOM 905 C CA . LEU A 1 121 ? 7.166 -3.084 -18.290 1.00 82.31 121 LEU A CA 1
ATOM 906 C C . LEU A 1 121 ? 7.152 -1.613 -17.849 1.00 82.31 121 LEU A C 1
ATOM 908 O O . LEU A 1 121 ? 7.971 -1.198 -17.036 1.00 82.31 121 LEU A O 1
ATOM 912 N N . GLN A 1 122 ? 6.189 -0.841 -18.353 1.00 83.88 122 GLN A N 1
ATOM 913 C CA . GLN A 1 122 ? 5.986 0.560 -17.990 1.00 83.88 122 GLN A CA 1
ATOM 914 C C . GLN A 1 122 ? 4.771 0.717 -17.071 1.00 83.88 122 GLN A C 1
ATOM 916 O O . GLN A 1 122 ? 3.792 -0.034 -17.173 1.00 83.88 122 GLN A O 1
ATOM 921 N N . CYS A 1 123 ? 4.813 1.685 -16.151 1.00 87.75 123 CYS A N 1
ATOM 922 C CA . CYS A 1 123 ? 3.654 1.986 -15.315 1.00 87.75 123 CYS A CA 1
ATOM 923 C C . CYS A 1 123 ? 2.580 2.688 -16.147 1.00 87.75 123 CYS A C 1
ATOM 925 O O . CYS A 1 123 ? 2.816 3.740 -16.737 1.00 87.75 123 CYS A O 1
ATOM 927 N N . ARG A 1 124 ? 1.358 2.154 -16.125 1.00 89.38 124 ARG A N 1
ATOM 928 C CA . ARG A 1 124 ? 0.213 2.737 -16.843 1.00 89.38 124 ARG A CA 1
ATOM 929 C C . ARG A 1 124 ? -0.292 4.058 -16.256 1.00 89.38 124 ARG A C 1
ATOM 931 O O . ARG A 1 124 ? -1.140 4.691 -16.873 1.00 89.38 124 ARG A O 1
ATOM 938 N N . LEU A 1 125 ? 0.185 4.439 -15.071 1.00 89.12 125 LEU A N 1
ATOM 939 C CA . LEU A 1 125 ? -0.139 5.714 -14.429 1.00 89.12 125 LEU A CA 1
ATOM 940 C C . LEU A 1 125 ? 0.983 6.744 -14.558 1.00 89.12 125 LEU A C 1
ATOM 942 O O . LEU A 1 125 ? 0.803 7.865 -14.106 1.00 89.12 125 LEU A O 1
ATOM 946 N N . HIS A 1 126 ? 2.147 6.393 -15.108 1.00 85.50 126 HIS A N 1
ATOM 947 C CA . HIS A 1 126 ? 3.254 7.342 -15.148 1.00 85.50 126 HIS A CA 1
ATOM 948 C C . HIS A 1 126 ? 2.901 8.587 -15.975 1.00 85.50 126 HIS A C 1
ATOM 950 O O . HIS A 1 126 ? 2.386 8.473 -17.086 1.00 85.50 126 HIS A O 1
ATOM 956 N N . GLY A 1 127 ? 3.183 9.769 -15.418 1.00 81.69 127 GLY A N 1
ATOM 957 C CA . GLY A 1 127 ? 2.847 11.061 -16.024 1.00 81.69 127 GLY A CA 1
ATOM 958 C C . GLY A 1 127 ? 1.369 11.460 -15.924 1.00 81.69 127 GLY A C 1
ATOM 959 O O . GLY A 1 127 ? 1.012 12.536 -16.395 1.00 81.69 127 GLY A O 1
ATOM 960 N N . ASP A 1 128 ? 0.517 10.624 -15.326 1.00 85.50 128 ASP A N 1
ATOM 961 C CA . ASP A 1 128 ? -0.862 10.969 -14.968 1.00 85.50 128 ASP A CA 1
ATOM 962 C C . ASP A 1 128 ? -0.894 11.632 -13.581 1.00 85.50 128 ASP A C 1
ATOM 964 O O . ASP A 1 128 ? -0.069 11.322 -12.720 1.00 85.50 128 ASP A O 1
ATOM 968 N N . ASP A 1 129 ? -1.886 12.487 -13.330 1.00 83.94 129 ASP A N 1
ATOM 969 C CA . ASP A 1 129 ? -2.105 13.142 -12.029 1.00 83.94 129 ASP A CA 1
ATOM 970 C C . ASP A 1 129 ? -2.307 12.140 -10.874 1.00 83.94 129 ASP A C 1
ATOM 972 O O . ASP A 1 129 ? -2.171 12.488 -9.702 1.00 83.94 129 ASP A O 1
ATOM 976 N N . ARG A 1 130 ? -2.646 10.886 -11.192 1.00 85.31 130 ARG A N 1
ATOM 977 C CA . ARG A 1 130 ? -2.815 9.782 -10.234 1.00 85.31 130 ARG A CA 1
ATOM 978 C C . ARG A 1 130 ? -1.534 8.990 -9.984 1.00 85.31 130 ARG A C 1
ATOM 980 O O . ARG A 1 130 ? -1.583 8.004 -9.247 1.00 85.31 130 ARG A O 1
ATOM 987 N N . TYR A 1 131 ? -0.415 9.343 -10.616 1.00 87.94 131 TYR A N 1
ATOM 988 C CA . TYR A 1 131 ? 0.858 8.700 -10.323 1.00 87.94 131 TYR A CA 1
ATOM 989 C C . TYR A 1 131 ? 1.233 8.954 -8.855 1.00 87.94 131 TYR A C 1
ATOM 991 O O . TYR A 1 131 ? 1.331 10.118 -8.466 1.00 87.94 131 TYR A O 1
ATOM 999 N N . PRO A 1 132 ? 1.441 7.908 -8.032 1.00 88.38 132 PRO A N 1
ATOM 1000 C CA . PRO A 1 132 ? 1.751 8.113 -6.624 1.00 88.38 132 PRO A CA 1
ATOM 1001 C C . PRO A 1 132 ? 3.064 8.882 -6.451 1.00 88.38 132 PRO A C 1
ATOM 1003 O O . PRO A 1 132 ? 4.098 8.489 -7.000 1.00 88.38 132 PRO A O 1
ATOM 1006 N N . GLU A 1 133 ? 3.042 9.923 -5.624 1.00 87.12 133 GLU A N 1
ATOM 1007 C CA . GLU A 1 133 ? 4.238 10.618 -5.149 1.00 87.12 133 GLU A CA 1
ATOM 1008 C C . GLU A 1 133 ? 5.175 9.638 -4.432 1.00 87.12 133 GLU A C 1
ATOM 1010 O O . GLU A 1 133 ? 6.396 9.707 -4.575 1.00 87.12 133 GLU A O 1
ATOM 1015 N N . ALA A 1 134 ? 4.622 8.648 -3.727 1.00 86.12 134 ALA A N 1
ATOM 1016 C CA . ALA A 1 134 ? 5.423 7.593 -3.117 1.00 86.12 134 ALA A CA 1
ATOM 1017 C C . ALA A 1 134 ? 6.221 6.786 -4.166 1.00 86.12 134 ALA A C 1
ATOM 1019 O O . ALA A 1 134 ? 7.349 6.366 -3.910 1.00 86.12 134 ALA A O 1
ATOM 1020 N N . CYS A 1 135 ? 5.674 6.594 -5.374 1.00 85.19 135 CYS A N 1
ATOM 1021 C CA . CYS A 1 135 ? 6.363 5.897 -6.463 1.00 85.19 135 CYS A CA 1
ATOM 1022 C C . CYS A 1 135 ? 7.431 6.765 -7.145 1.00 85.19 135 CYS A C 1
ATOM 1024 O O . CYS A 1 135 ? 8.450 6.220 -7.572 1.00 85.19 135 CYS A O 1
ATOM 1026 N N . SER A 1 136 ? 7.227 8.084 -7.252 1.00 81.12 136 SER A N 1
ATOM 1027 C CA . SER A 1 136 ? 8.226 9.003 -7.822 1.00 81.12 136 SER A CA 1
ATOM 1028 C C . SER A 1 136 ? 9.393 9.272 -6.866 1.00 81.12 136 SER A C 1
ATOM 1030 O O . SER A 1 136 ? 10.537 9.360 -7.306 1.00 81.12 136 SER A O 1
ATOM 1032 N N . SER A 1 137 ? 9.121 9.369 -5.562 1.00 84.06 137 SER A N 1
ATOM 1033 C CA . SER A 1 137 ? 10.107 9.769 -4.550 1.00 84.06 137 SER A CA 1
ATOM 1034 C C . SER A 1 137 ? 10.945 8.617 -3.991 1.00 84.06 137 SER A C 1
ATOM 1036 O O . SER A 1 137 ? 12.099 8.840 -3.631 1.00 84.06 137 SER A O 1
ATOM 1038 N N . TYR A 1 138 ? 10.425 7.382 -3.966 1.00 81.50 138 TYR A N 1
ATOM 1039 C CA . TYR A 1 138 ? 11.103 6.238 -3.338 1.00 81.50 138 TYR A CA 1
ATOM 1040 C C . TYR A 1 138 ? 12.553 6.011 -3.818 1.00 81.50 138 TYR A C 1
ATOM 1042 O O . TYR A 1 138 ? 13.443 5.912 -2.968 1.00 81.50 138 TYR A O 1
ATOM 1050 N N . PRO A 1 139 ? 12.860 5.979 -5.134 1.00 80.00 139 PRO A N 1
ATOM 1051 C CA . PRO A 1 139 ? 14.247 5.844 -5.580 1.00 80.00 139 PRO A CA 1
ATOM 1052 C C . PRO A 1 139 ? 15.117 7.032 -5.147 1.00 80.00 139 PRO A C 1
ATOM 1054 O O . PRO A 1 139 ? 16.265 6.840 -4.756 1.00 80.00 139 PRO A O 1
ATOM 1057 N N . GLY A 1 140 ? 14.555 8.245 -5.157 1.00 82.94 140 GLY A N 1
ATOM 1058 C CA . GLY A 1 140 ? 15.235 9.453 -4.700 1.00 82.94 140 GLY A CA 1
ATOM 1059 C C . GLY A 1 140 ? 15.593 9.406 -3.213 1.00 82.94 140 GLY A C 1
ATOM 1060 O O . GLY A 1 140 ? 16.704 9.785 -2.856 1.00 82.94 140 GLY A O 1
ATOM 1061 N N . HIS A 1 141 ? 14.712 8.886 -2.349 1.00 85.56 141 HIS A N 1
ATOM 1062 C CA . HIS A 1 141 ? 15.006 8.720 -0.917 1.00 85.56 141 HIS A CA 1
ATOM 1063 C C . HIS A 1 141 ? 16.147 7.737 -0.667 1.00 85.56 141 HIS A C 1
ATOM 1065 O O . HIS A 1 141 ? 16.972 7.982 0.208 1.00 85.56 141 HIS A O 1
ATOM 1071 N N . ASN A 1 142 ? 16.237 6.648 -1.432 1.00 84.94 142 ASN A N 1
ATOM 1072 C CA . ASN A 1 142 ? 17.370 5.729 -1.323 1.00 84.94 142 ASN A CA 1
ATOM 1073 C C . ASN A 1 142 ? 18.689 6.421 -1.702 1.00 84.94 142 ASN A C 1
ATOM 1075 O O . ASN A 1 142 ? 19.663 6.289 -0.964 1.00 84.94 142 ASN A O 1
ATOM 1079 N N . LEU A 1 143 ? 18.699 7.204 -2.788 1.00 85.75 143 LEU A N 1
ATOM 1080 C CA . LEU A 1 143 ? 19.872 7.983 -3.203 1.00 85.75 143 LEU A CA 1
ATOM 1081 C C . LEU A 1 143 ? 20.277 9.025 -2.146 1.00 85.75 143 LEU A C 1
ATOM 1083 O O . LEU A 1 143 ? 21.456 9.133 -1.821 1.00 85.75 143 LEU A O 1
ATOM 1087 N N . ASP A 1 144 ? 19.313 9.754 -1.576 1.00 87.12 144 ASP A N 1
ATOM 1088 C CA . ASP A 1 144 ? 19.556 10.752 -0.520 1.00 87.12 144 ASP A CA 1
ATOM 1089 C C . ASP A 1 144 ? 20.142 10.120 0.756 1.00 87.12 144 ASP A C 1
ATOM 1091 O O . ASP A 1 144 ? 20.993 10.700 1.430 1.00 87.12 144 ASP A O 1
ATOM 1095 N N . LEU A 1 145 ? 19.738 8.884 1.059 1.00 86.94 145 LEU A N 1
ATOM 1096 C CA . LEU A 1 145 ? 20.217 8.111 2.207 1.00 86.94 145 LEU A CA 1
ATOM 1097 C C . LEU A 1 145 ? 21.498 7.305 1.928 1.00 86.94 145 LEU A C 1
ATOM 1099 O O . LEU A 1 145 ? 21.912 6.533 2.801 1.00 86.94 145 LEU A O 1
ATOM 1103 N N . ASP A 1 146 ? 22.101 7.457 0.744 1.00 86.69 146 ASP A N 1
ATOM 1104 C CA . ASP A 1 146 ? 23.262 6.687 0.271 1.00 86.69 146 ASP A CA 1
ATOM 1105 C C . ASP A 1 146 ? 23.037 5.165 0.394 1.00 86.69 146 ASP A C 1
ATOM 1107 O O . ASP A 1 146 ? 23.844 4.403 0.939 1.00 86.69 146 ASP A O 1
ATOM 1111 N N . ARG A 1 147 ? 21.853 4.716 -0.043 1.00 87.56 147 ARG A N 1
ATOM 1112 C CA . ARG A 1 147 ? 21.439 3.309 -0.083 1.00 87.56 147 ARG A CA 1
ATOM 1113 C C . ARG A 1 147 ? 21.244 2.849 -1.516 1.00 87.56 147 ARG A C 1
ATOM 1115 O O . ARG A 1 147 ? 20.673 3.566 -2.329 1.00 87.56 147 ARG A O 1
ATOM 1122 N N . GLU A 1 148 ? 21.656 1.608 -1.781 1.00 85.56 148 GLU A N 1
ATOM 1123 C CA . GLU A 1 148 ? 21.421 0.953 -3.068 1.00 85.56 148 GLU A CA 1
ATOM 1124 C C . GLU A 1 148 ? 19.927 0.995 -3.418 1.00 85.56 148 GLU A C 1
ATOM 1126 O O . GLU A 1 148 ? 19.051 0.649 -2.614 1.00 85.56 148 GLU A O 1
ATOM 1131 N N . THR A 1 149 ? 19.630 1.456 -4.628 1.00 83.06 149 THR A N 1
ATOM 1132 C CA . THR A 1 149 ? 18.277 1.410 -5.178 1.00 83.06 149 THR A CA 1
ATOM 1133 C C . THR A 1 149 ? 17.989 0.042 -5.788 1.00 83.06 149 THR A C 1
ATOM 1135 O O . THR A 1 149 ? 18.874 -0.652 -6.288 1.00 83.06 149 THR A O 1
ATOM 1138 N N . GLU A 1 150 ? 16.711 -0.330 -5.851 1.00 82.25 150 GLU A N 1
ATOM 1139 C CA . GLU A 1 150 ? 16.318 -1.525 -6.605 1.00 82.25 150 GLU A CA 1
ATOM 1140 C C . GLU A 1 150 ? 16.693 -1.429 -8.090 1.00 82.25 150 GLU A C 1
ATOM 1142 O O . GLU A 1 150 ? 17.020 -2.443 -8.700 1.00 82.25 150 GLU A O 1
ATOM 1147 N N . CYS A 1 151 ? 16.696 -0.219 -8.662 1.00 79.81 151 CYS A N 1
ATOM 1148 C CA . CYS A 1 151 ? 17.162 0.010 -10.029 1.00 79.81 151 CYS A CA 1
ATOM 1149 C C . CYS A 1 151 ? 18.659 -0.335 -10.161 1.00 79.81 151 CYS A C 1
ATOM 1151 O O . CYS A 1 151 ? 19.013 -1.106 -11.044 1.00 79.81 151 CYS A O 1
ATOM 1153 N N . GLU A 1 152 ? 19.525 0.120 -9.248 1.00 81.50 152 GLU A N 1
ATOM 1154 C CA . GLU A 1 152 ? 20.968 -0.192 -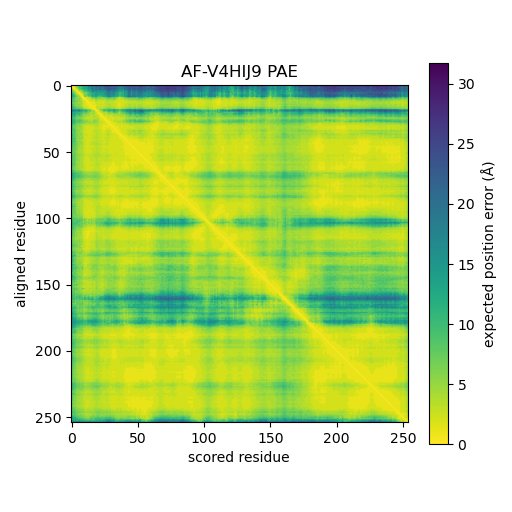9.268 1.00 81.50 152 GLU A CA 1
ATOM 1155 C C . GLU A 1 152 ? 21.273 -1.681 -9.072 1.00 81.50 152 GLU A C 1
ATOM 1157 O O . GLU A 1 152 ? 22.169 -2.233 -9.721 1.00 81.50 152 GLU A O 1
ATOM 1162 N N . ARG A 1 153 ? 20.509 -2.361 -8.214 1.00 81.44 153 ARG A N 1
ATOM 1163 C CA . ARG A 1 153 ? 20.647 -3.808 -8.021 1.00 81.44 153 ARG A CA 1
ATOM 1164 C C . ARG A 1 153 ? 20.282 -4.570 -9.295 1.00 81.44 153 ARG A C 1
ATOM 1166 O O . ARG A 1 153 ? 20.989 -5.495 -9.697 1.00 81.44 153 ARG A O 1
ATOM 1173 N N . VAL A 1 154 ? 19.179 -4.180 -9.934 1.00 78.06 154 VAL A N 1
ATOM 1174 C CA . VAL A 1 154 ? 18.716 -4.773 -11.192 1.00 78.06 154 VAL A CA 1
ATOM 1175 C C . VAL A 1 154 ? 19.698 -4.496 -12.333 1.00 78.06 154 VAL A C 1
ATOM 1177 O O . VAL A 1 154 ? 20.042 -5.426 -13.061 1.00 78.06 154 VAL A O 1
ATOM 1180 N N . GLU A 1 155 ? 20.205 -3.266 -12.447 1.00 78.31 155 GLU A N 1
ATOM 1181 C CA . GLU A 1 155 ? 21.289 -2.895 -13.370 1.00 78.31 155 GLU A CA 1
ATOM 1182 C C . GLU A 1 155 ? 22.498 -3.814 -13.192 1.00 78.31 155 GLU A C 1
ATOM 1184 O O . GLU A 1 155 ? 23.013 -4.366 -14.157 1.00 78.31 155 GLU A O 1
ATOM 1189 N N . SER A 1 156 ? 22.929 -4.025 -11.949 1.00 79.69 156 SER A N 1
ATOM 1190 C CA . SER A 1 156 ? 24.116 -4.830 -11.654 1.00 79.69 156 SER A CA 1
ATOM 1191 C C . SER A 1 156 ? 23.931 -6.313 -11.986 1.00 79.69 156 SER A C 1
ATOM 1193 O O . SER A 1 156 ? 24.891 -6.986 -12.360 1.00 79.69 156 SER A O 1
ATOM 1195 N N . ALA A 1 157 ? 22.713 -6.836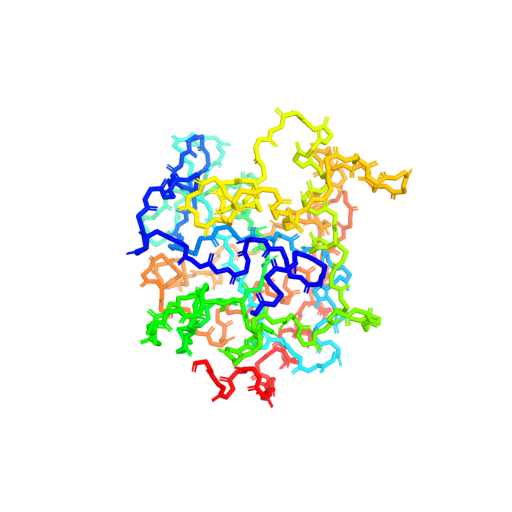 -11.833 1.00 77.50 157 ALA A N 1
ATOM 1196 C CA . ALA A 1 157 ? 22.406 -8.242 -12.078 1.00 77.50 157 ALA A CA 1
ATOM 1197 C C . ALA A 1 157 ? 22.099 -8.553 -13.554 1.00 77.50 157 ALA A C 1
ATOM 1199 O O . ALA A 1 157 ? 22.384 -9.662 -14.013 1.00 77.50 157 ALA A O 1
ATOM 1200 N N . HIS A 1 158 ? 21.496 -7.607 -14.279 1.00 74.25 158 HIS A N 1
ATOM 1201 C CA . HIS A 1 158 ? 20.884 -7.867 -15.586 1.00 74.25 158 HIS A CA 1
ATOM 1202 C C . HIS A 1 158 ? 21.096 -6.768 -16.639 1.00 74.25 158 HIS A C 1
ATOM 1204 O O . HIS A 1 158 ? 20.702 -6.972 -17.785 1.00 74.25 158 HIS A O 1
ATOM 1210 N N . GLY A 1 159 ? 21.662 -5.615 -16.279 1.00 71.19 159 GLY A N 1
ATOM 1211 C CA . GLY A 1 159 ? 21.877 -4.496 -17.196 1.00 71.19 159 GLY A CA 1
ATOM 1212 C C . GLY A 1 159 ? 23.085 -4.692 -18.112 1.00 71.19 159 GLY A C 1
ATOM 1213 O O . GLY A 1 159 ? 24.088 -5.301 -17.728 1.00 71.19 159 GLY A O 1
ATOM 1214 N N . ASP A 1 160 ? 23.004 -4.134 -19.320 1.00 71.00 160 ASP A N 1
ATOM 1215 C CA . ASP A 1 160 ? 24.148 -4.067 -20.225 1.00 71.00 160 ASP A CA 1
ATOM 1216 C C . ASP A 1 160 ? 25.176 -3.027 -19.729 1.00 71.00 160 ASP A C 1
ATOM 1218 O O . ASP A 1 160 ? 24.805 -1.997 -19.153 1.00 71.00 160 ASP A O 1
ATOM 1222 N N . PRO A 1 161 ? 26.490 -3.238 -19.949 1.00 69.38 161 PRO A N 1
ATOM 1223 C CA . PRO A 1 161 ? 27.511 -2.284 -19.528 1.00 69.38 161 PRO A CA 1
ATOM 1224 C C . PRO A 1 161 ? 27.266 -0.876 -20.091 1.00 69.38 161 PRO A C 1
ATOM 1226 O O . PRO A 1 161 ? 27.403 -0.640 -21.290 1.00 69.38 161 PRO A O 1
ATOM 1229 N N . GLY A 1 162 ? 26.970 0.078 -19.206 1.00 67.31 162 GLY A N 1
ATOM 1230 C CA . GLY A 1 162 ? 26.729 1.479 -19.563 1.00 67.31 162 GLY A CA 1
ATOM 1231 C C . GLY A 1 162 ? 25.254 1.866 -19.701 1.00 67.31 162 GLY A C 1
ATOM 1232 O O . GLY A 1 162 ? 24.980 3.063 -19.782 1.00 67.31 162 GLY A O 1
ATOM 1233 N N . GLU A 1 163 ? 24.318 0.914 -19.660 1.00 71.19 163 GLU A N 1
ATOM 1234 C CA . GLU A 1 163 ? 22.892 1.216 -19.508 1.00 71.19 163 GLU A CA 1
ATOM 1235 C C . GLU A 1 163 ? 22.561 1.495 -18.038 1.00 71.19 163 GLU A C 1
ATOM 1237 O O . GLU A 1 163 ? 23.004 0.789 -17.130 1.00 71.19 163 GLU A O 1
ATOM 1242 N N . ARG A 1 164 ? 21.800 2.565 -17.798 1.00 70.94 164 ARG A N 1
ATOM 1243 C CA . ARG A 1 164 ? 21.347 2.973 -16.465 1.00 70.94 164 ARG A CA 1
ATOM 1244 C C . ARG A 1 164 ? 19.834 3.101 -16.497 1.00 70.94 164 ARG A C 1
ATOM 1246 O O . ARG A 1 164 ? 19.296 3.807 -17.343 1.00 70.94 164 ARG A O 1
ATOM 1253 N N . LEU A 1 165 ? 19.171 2.444 -15.559 1.00 71.44 165 LEU A N 1
ATOM 1254 C CA . LEU A 1 165 ? 17.738 2.551 -15.337 1.00 71.44 165 LEU A CA 1
ATOM 1255 C C . LEU A 1 165 ? 17.421 3.790 -14.494 1.00 71.44 165 LEU A C 1
ATOM 1257 O O . LEU A 1 165 ? 16.366 4.381 -14.695 1.00 71.44 165 LEU A O 1
ATOM 1261 N N . LEU A 1 166 ? 18.321 4.206 -13.592 1.00 74.31 166 LEU A N 1
ATOM 1262 C CA . LEU A 1 166 ? 18.143 5.385 -12.736 1.00 74.31 166 LEU A CA 1
ATOM 1263 C C . LEU A 1 166 ? 19.381 6.305 -12.716 1.00 74.31 166 LEU A C 1
ATOM 1265 O O . LEU A 1 166 ? 20.523 5.848 -12.579 1.00 74.31 166 LEU A O 1
ATOM 1269 N N . ASP A 1 167 ? 19.155 7.622 -12.795 1.00 75.00 167 ASP A N 1
ATOM 1270 C CA . ASP A 1 167 ? 20.193 8.627 -12.518 1.00 75.00 167 ASP A CA 1
ATOM 1271 C C . ASP A 1 167 ? 20.611 8.566 -11.034 1.00 75.00 167 ASP A C 1
ATOM 1273 O O . ASP A 1 167 ? 19.784 8.367 -10.154 1.00 75.00 167 ASP A O 1
ATOM 1277 N N . ARG A 1 168 ? 21.903 8.740 -10.734 1.00 76.06 168 ARG A N 1
ATOM 1278 C CA . ARG A 1 168 ? 22.407 8.767 -9.347 1.00 76.06 168 ARG A CA 1
ATOM 1279 C C . ARG A 1 168 ? 22.223 10.122 -8.667 1.00 76.06 168 ARG A C 1
ATOM 1281 O O . ARG A 1 168 ? 22.567 10.260 -7.495 1.00 76.06 168 ARG A O 1
ATOM 1288 N N . SER A 1 169 ? 21.743 11.137 -9.379 1.00 81.12 169 SER A N 1
ATOM 1289 C CA . SER A 1 169 ? 21.430 12.424 -8.773 1.00 81.12 169 SER A CA 1
ATOM 1290 C C . SER A 1 169 ? 20.165 12.337 -7.924 1.00 81.12 169 SER A C 1
ATOM 1292 O O . SER A 1 169 ? 19.113 11.926 -8.413 1.00 81.12 169 SER A O 1
ATOM 1294 N N . VAL A 1 170 ? 20.248 12.808 -6.681 1.00 82.12 170 VAL A N 1
ATOM 1295 C CA . VAL A 1 170 ? 19.068 13.072 -5.852 1.00 82.12 170 VAL A CA 1
ATOM 1296 C C . VAL A 1 170 ? 18.222 14.158 -6.537 1.00 82.12 170 VAL A C 1
ATOM 1298 O O . VAL A 1 170 ? 18.772 15.221 -6.853 1.00 82.12 170 VAL A O 1
ATOM 1301 N N . PRO A 1 171 ? 16.917 13.930 -6.788 1.00 81.12 171 PRO A N 1
ATOM 1302 C CA . PRO A 1 171 ? 16.042 14.952 -7.356 1.00 81.12 171 PRO A CA 1
ATOM 1303 C C . PRO A 1 171 ? 16.035 16.227 -6.504 1.00 81.12 171 PRO A C 1
ATOM 1305 O O . PRO A 1 171 ? 15.944 16.165 -5.279 1.00 81.12 171 PRO A O 1
ATOM 1308 N N . ALA A 1 172 ? 16.130 17.395 -7.144 1.00 81.81 172 ALA A N 1
ATOM 1309 C CA . ALA A 1 172 ? 16.243 18.677 -6.440 1.00 81.81 172 ALA A CA 1
ATOM 1310 C C . ALA A 1 172 ? 14.981 19.050 -5.636 1.00 81.81 172 ALA A C 1
ATOM 1312 O O . ALA A 1 172 ? 15.052 19.851 -4.706 1.00 81.81 172 ALA A O 1
ATOM 1313 N N . ASP A 1 173 ? 13.839 18.483 -6.011 1.00 81.69 173 ASP A N 1
ATOM 1314 C CA . ASP A 1 173 ? 12.514 18.668 -5.428 1.00 81.69 173 ASP A CA 1
ATOM 1315 C C . ASP A 1 173 ? 12.046 17.455 -4.608 1.00 81.69 173 ASP A C 1
ATOM 1317 O O . ASP A 1 173 ? 10.864 17.356 -4.284 1.00 81.69 173 ASP A O 1
ATOM 1321 N N . LEU A 1 174 ? 12.960 16.547 -4.240 1.00 82.25 174 LEU A N 1
ATOM 1322 C CA . LEU A 1 174 ? 12.639 15.372 -3.436 1.00 82.25 174 LEU A CA 1
ATOM 1323 C C . LEU A 1 174 ? 12.016 15.795 -2.088 1.00 82.25 174 LEU A C 1
ATOM 1325 O O . LEU A 1 174 ? 12.687 16.453 -1.283 1.00 82.25 174 LEU A O 1
ATOM 1329 N N . PRO A 1 175 ? 10.755 15.422 -1.798 1.00 81.25 175 PRO A N 1
ATOM 1330 C CA . PRO A 1 175 ? 10.159 15.687 -0.495 1.00 81.25 175 PRO A CA 1
ATOM 1331 C C . PRO A 1 175 ? 10.944 14.958 0.604 1.00 81.25 175 PRO A C 1
ATOM 1333 O O . PRO A 1 175 ? 11.473 13.871 0.363 1.00 81.25 175 PRO A O 1
ATOM 1336 N N . PRO A 1 176 ? 11.013 15.494 1.835 1.00 79.31 176 PRO A N 1
ATOM 1337 C CA . PRO A 1 176 ? 11.683 14.802 2.926 1.00 79.31 176 PRO A CA 1
ATOM 1338 C C . PRO A 1 176 ? 10.990 13.460 3.221 1.00 79.31 176 PRO A C 1
ATOM 1340 O O . PRO A 1 176 ? 9.756 13.400 3.212 1.00 79.31 176 PRO A O 1
ATOM 1343 N N . PRO A 1 177 ? 11.742 12.396 3.554 1.00 74.81 177 PRO A N 1
ATOM 1344 C CA . PRO A 1 177 ? 11.145 11.133 3.961 1.00 74.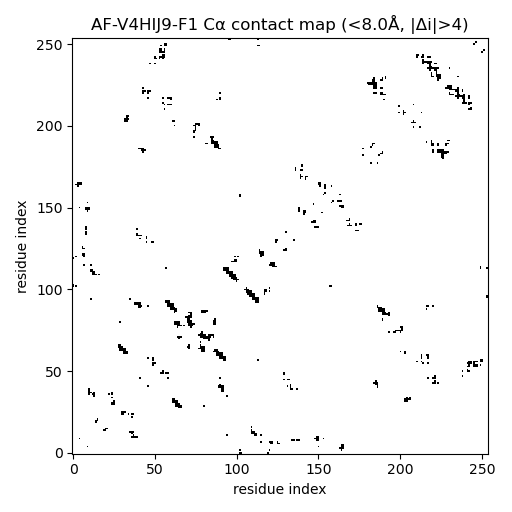81 177 PRO A CA 1
ATOM 1345 C C . PRO A 1 177 ? 10.202 11.311 5.158 1.00 74.81 177 PRO A C 1
ATOM 1347 O O . PRO A 1 177 ? 10.517 12.003 6.134 1.00 74.81 177 PRO A O 1
ATOM 1350 N N . ALA A 1 178 ? 9.051 10.640 5.129 1.00 73.19 178 ALA A N 1
ATOM 1351 C CA . ALA A 1 178 ? 8.059 10.690 6.201 1.00 73.19 178 ALA A CA 1
ATOM 1352 C C . ALA A 1 178 ? 8.464 9.811 7.407 1.00 73.19 178 ALA A C 1
ATOM 1354 O O . ALA A 1 178 ? 7.753 8.885 7.780 1.00 73.19 178 ALA A O 1
ATOM 1355 N N . PHE A 1 179 ? 9.616 10.084 8.031 1.00 70.75 179 PHE A N 1
ATOM 1356 C CA . PHE A 1 179 ? 10.141 9.307 9.171 1.00 70.75 179 PHE A CA 1
ATOM 1357 C C . PHE A 1 179 ? 9.873 9.932 10.550 1.00 70.75 179 PHE A C 1
ATOM 1359 O O . PHE A 1 179 ? 10.321 9.405 11.568 1.00 70.75 179 PHE A O 1
ATOM 1366 N N . GLY A 1 180 ? 9.157 11.057 10.611 1.00 76.12 180 GLY A N 1
ATOM 1367 C CA . GLY A 1 180 ? 8.831 11.732 11.870 1.00 76.12 180 GLY A CA 1
ATOM 1368 C C . GLY A 1 180 ? 7.403 11.468 12.368 1.00 76.12 180 GLY A C 1
ATOM 1369 O O . GLY A 1 180 ? 6.625 10.791 11.698 1.00 76.12 180 GLY A O 1
ATOM 1370 N N . PRO A 1 181 ? 7.017 12.040 13.525 1.00 80.50 181 PRO A N 1
ATOM 1371 C CA . PRO A 1 181 ? 5.672 11.900 14.099 1.00 80.50 181 PRO A CA 1
ATOM 1372 C C . PRO A 1 181 ? 4.528 12.254 13.136 1.00 80.50 181 PRO A C 1
ATOM 1374 O O . PRO A 1 181 ? 3.437 11.706 13.246 1.00 80.50 181 PRO A O 1
ATOM 1377 N N . GLN A 1 182 ? 4.787 13.126 12.158 1.00 81.81 182 GLN A N 1
ATOM 1378 C CA . GLN A 1 182 ? 3.856 13.490 11.088 1.00 81.81 182 GLN A CA 1
ATOM 1379 C C . GLN A 1 182 ? 3.447 12.316 10.184 1.00 81.81 182 GLN A C 1
ATOM 1381 O O . GLN A 1 182 ? 2.444 12.415 9.482 1.00 81.81 182 GLN A O 1
ATOM 1386 N N . ALA A 1 183 ? 4.204 11.214 10.192 1.00 90.19 183 ALA A N 1
ATOM 1387 C CA . ALA A 1 183 ? 3.880 10.003 9.446 1.00 90.19 183 ALA A CA 1
ATOM 1388 C C . ALA A 1 183 ? 2.636 9.296 9.998 1.00 90.19 183 ALA A C 1
ATOM 1390 O O . ALA A 1 183 ? 1.930 8.625 9.244 1.00 90.19 183 ALA A O 1
ATOM 1391 N N . LEU A 1 184 ? 2.352 9.459 11.295 1.00 94.00 184 LEU A N 1
ATOM 1392 C CA . LEU A 1 184 ? 1.187 8.871 11.945 1.00 94.00 184 LEU A CA 1
ATOM 1393 C C . LEU A 1 184 ? -0.099 9.478 11.372 1.00 94.00 184 LEU A C 1
ATOM 1395 O O . LEU A 1 184 ? -0.219 10.696 11.282 1.00 94.00 184 LEU A O 1
ATOM 1399 N N . GLY A 1 185 ? -1.030 8.636 10.931 1.00 93.75 185 GLY A N 1
ATOM 1400 C CA . GLY A 1 185 ? -2.269 9.044 10.264 1.00 93.75 185 GLY A CA 1
ATOM 1401 C C . GLY A 1 185 ? -2.084 9.638 8.859 1.00 93.75 185 GLY A C 1
ATOM 1402 O O . GLY A 1 185 ? -3.069 10.032 8.229 1.00 93.75 185 GLY A O 1
ATOM 1403 N N . SER A 1 186 ? -0.842 9.680 8.360 1.00 93.88 186 SER A N 1
ATOM 1404 C CA . SER A 1 186 ? -0.489 10.140 7.010 1.00 93.88 186 SER A CA 1
ATOM 1405 C C . SER A 1 186 ? -0.009 8.993 6.131 1.00 93.88 186 SER A C 1
ATOM 1407 O O . SER A 1 186 ? -0.519 8.838 5.036 1.00 93.88 186 SER A O 1
ATOM 1409 N N . THR A 1 187 ? 0.934 8.182 6.603 1.00 94.56 187 THR A N 1
ATOM 1410 C CA . THR A 1 187 ? 1.507 7.039 5.863 1.00 94.56 187 THR A CA 1
ATOM 1411 C C . THR A 1 187 ? 1.537 5.786 6.738 1.00 94.56 187 THR A C 1
ATOM 1413 O O . THR A 1 187 ? 1.355 4.680 6.239 1.00 94.56 187 THR A O 1
ATOM 1416 N N . VAL A 1 188 ? 1.715 5.959 8.055 1.00 96.31 188 VAL A N 1
ATOM 1417 C CA . VAL A 1 188 ? 1.552 4.908 9.065 1.00 96.31 188 VAL A CA 1
ATOM 1418 C C . VAL A 1 188 ? 0.198 5.089 9.732 1.00 96.31 188 VAL A C 1
ATOM 1420 O O . VAL A 1 188 ? -0.045 6.108 10.377 1.00 96.31 188 VAL A O 1
ATOM 1423 N N . PHE A 1 189 ? -0.684 4.111 9.594 1.00 98.19 189 PHE A N 1
ATOM 1424 C CA . PHE A 1 189 ? -2.061 4.203 10.064 1.00 98.19 189 PHE A CA 1
ATOM 1425 C C . PHE A 1 189 ? -2.278 3.376 11.328 1.00 98.19 189 PHE A C 1
ATOM 1427 O O . PHE A 1 189 ? -1.565 2.408 11.586 1.00 98.19 189 PHE A O 1
ATOM 1434 N N . VAL A 1 190 ? -3.280 3.770 12.113 1.00 98.06 190 VAL A N 1
ATOM 1435 C CA . VAL A 1 190 ? -3.716 3.073 13.327 1.00 98.06 190 VAL A CA 1
ATOM 1436 C C . VAL A 1 190 ? -5.115 2.538 13.065 1.00 98.06 190 VAL A C 1
ATOM 1438 O O . VAL A 1 190 ? -6.008 3.312 12.720 1.00 98.06 190 VAL A O 1
ATOM 1441 N N . TYR A 1 191 ? -5.319 1.231 13.210 1.00 98.38 191 TYR A N 1
ATOM 1442 C CA . TYR A 1 191 ? -6.654 0.656 13.089 1.00 98.38 191 TYR A CA 1
ATOM 1443 C C . TYR A 1 191 ? -7.459 0.942 14.373 1.00 98.38 191 TYR A C 1
ATOM 1445 O O . TYR A 1 191 ? -6.931 0.724 15.466 1.00 98.38 191 TYR A O 1
ATOM 1453 N N . PRO A 1 192 ? -8.696 1.470 14.283 1.00 96.81 192 PRO A N 1
ATOM 1454 C CA . PRO A 1 192 ? -9.393 2.025 15.444 1.00 96.81 192 PRO A CA 1
ATOM 1455 C C . PRO A 1 192 ? -9.865 0.977 16.458 1.00 96.81 192 PRO A C 1
ATOM 1457 O O . PRO A 1 192 ? -9.714 1.223 17.653 1.00 96.81 192 PRO A O 1
ATOM 1460 N N . ASP A 1 193 ? -10.405 -0.159 16.003 1.00 95.69 193 ASP A N 1
ATOM 1461 C CA . ASP A 1 193 ? -10.932 -1.221 16.870 1.00 95.69 193 ASP A CA 1
ATOM 1462 C C . ASP A 1 193 ? -10.324 -2.591 16.504 1.00 95.69 193 ASP A C 1
ATOM 1464 O O . ASP A 1 193 ? -10.668 -3.164 15.471 1.00 95.69 193 ASP A O 1
ATOM 1468 N N . PRO A 1 194 ? -9.413 -3.157 17.313 1.00 95.50 194 PRO A N 1
ATOM 1469 C CA . PRO A 1 194 ? -8.799 -4.450 17.009 1.00 95.50 194 PRO A CA 1
ATOM 1470 C C . PRO A 1 194 ? -9.804 -5.611 16.910 1.00 95.50 194 PRO A C 1
ATOM 1472 O O . PRO A 1 194 ? -9.496 -6.611 16.261 1.00 95.50 194 PRO A O 1
ATOM 1475 N N . ALA A 1 195 ? -10.993 -5.509 17.520 1.00 95.56 195 ALA A N 1
ATOM 1476 C CA . ALA A 1 195 ? -11.987 -6.581 17.488 1.00 95.56 195 ALA A CA 1
ATOM 1477 C C . ALA A 1 195 ? -12.533 -6.841 16.072 1.00 95.56 195 ALA A C 1
ATOM 1479 O O . ALA A 1 195 ? -12.836 -7.989 15.736 1.00 95.56 195 ALA A O 1
ATOM 1480 N N . ASP A 1 196 ? -12.581 -5.812 15.220 1.00 96.31 196 ASP A N 1
ATOM 1481 C CA . ASP A 1 196 ? -13.007 -5.933 13.819 1.00 96.31 196 ASP A CA 1
ATOM 1482 C C . ASP A 1 196 ? -12.034 -6.769 12.974 1.00 96.31 196 ASP A C 1
ATOM 1484 O O . ASP A 1 196 ? -12.383 -7.227 11.886 1.00 96.31 196 ASP A O 1
ATOM 1488 N N . LEU A 1 197 ? -10.802 -6.967 13.455 1.00 97.88 197 LEU A N 1
ATOM 1489 C CA . LEU A 1 197 ? -9.748 -7.669 12.726 1.00 97.88 197 LEU A CA 1
ATOM 1490 C C . LEU A 1 197 ? -9.711 -9.175 13.002 1.00 97.88 197 LEU A C 1
ATOM 1492 O O . LEU A 1 197 ? -8.782 -9.851 12.562 1.00 97.88 197 LEU A O 1
ATOM 1496 N N . SER A 1 198 ? -10.711 -9.724 13.696 1.00 96.31 198 SER A N 1
ATOM 1497 C CA . SER A 1 198 ? -10.772 -11.160 13.972 1.00 96.31 198 SER A CA 1
ATOM 1498 C C . SER A 1 198 ? -10.795 -11.992 12.681 1.00 96.31 198 SER A C 1
ATOM 1500 O O . SER A 1 198 ? -11.652 -11.832 11.809 1.00 96.31 198 SER A O 1
ATOM 1502 N N . GLY A 1 199 ? -9.824 -12.894 12.550 1.00 97.50 199 GLY A N 1
ATOM 1503 C CA . GLY A 1 199 ? -9.571 -13.715 11.366 1.00 97.50 199 GLY A CA 1
ATOM 1504 C C . GLY A 1 199 ? -8.967 -12.960 10.175 1.00 97.50 199 GLY A C 1
ATOM 1505 O O . GLY A 1 199 ? -8.579 -13.601 9.196 1.00 97.5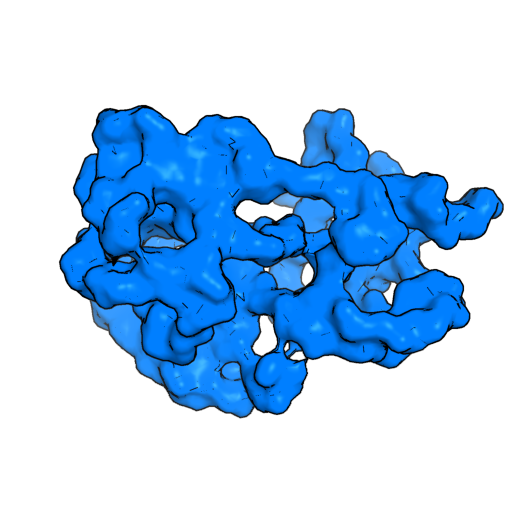0 199 GLY A O 1
ATOM 1506 N N . VAL A 1 200 ? -8.900 -11.627 10.219 1.00 98.25 200 VAL A N 1
ATOM 1507 C CA . VAL A 1 200 ? -8.377 -10.781 9.137 1.00 98.25 200 VAL A CA 1
ATOM 1508 C C . VAL A 1 200 ? -6.853 -10.847 9.104 1.00 98.25 200 VAL A C 1
ATOM 1510 O O . VAL A 1 200 ? -6.262 -10.959 8.029 1.00 98.25 200 VAL A O 1
ATOM 1513 N N . VAL A 1 201 ? -6.207 -10.820 10.273 1.00 98.12 201 VAL A N 1
ATOM 1514 C CA . VAL A 1 201 ? -4.741 -10.829 10.382 1.00 98.12 201 VAL A CA 1
ATOM 1515 C C . VAL A 1 201 ? -4.180 -12.163 9.900 1.00 98.12 201 VAL A C 1
ATOM 1517 O O . VAL A 1 201 ? -3.226 -12.175 9.122 1.00 98.12 201 VAL A O 1
ATOM 1520 N N . ALA A 1 202 ? -4.816 -13.279 10.271 1.00 97.81 202 ALA A N 1
ATOM 1521 C CA . ALA A 1 202 ? -4.425 -14.599 9.774 1.00 97.81 202 ALA A CA 1
ATOM 1522 C C . ALA A 1 202 ? -4.544 -14.709 8.243 1.00 97.81 202 ALA A C 1
ATOM 1524 O O . ALA A 1 202 ? -3.631 -15.221 7.595 1.00 97.81 202 ALA A O 1
ATOM 1525 N N . ARG A 1 203 ? -5.629 -14.190 7.641 1.00 97.62 203 ARG A N 1
ATOM 1526 C CA . ARG A 1 203 ? -5.786 -14.172 6.173 1.00 97.62 203 ARG A CA 1
ATOM 1527 C C . ARG A 1 203 ? -4.724 -13.316 5.492 1.00 97.62 203 ARG A C 1
ATOM 1529 O O . ARG A 1 203 ? -4.164 -13.742 4.485 1.00 97.62 203 ARG A O 1
ATOM 1536 N N . LEU A 1 204 ? -4.414 -12.142 6.045 1.00 96.75 204 LEU A N 1
ATOM 1537 C CA . LEU A 1 204 ? -3.345 -11.279 5.536 1.00 96.75 204 LEU A CA 1
ATOM 1538 C C . LEU A 1 204 ? -1.992 -11.994 5.538 1.00 96.75 204 LEU A C 1
ATOM 1540 O O . LEU A 1 204 ? -1.300 -11.994 4.520 1.00 96.75 204 LEU A O 1
ATOM 1544 N N . ALA A 1 205 ? -1.646 -12.644 6.651 1.00 96.56 205 ALA A N 1
ATOM 1545 C CA . ALA A 1 205 ? -0.398 -13.388 6.784 1.00 96.56 205 ALA A CA 1
ATOM 1546 C C . ALA A 1 205 ? -0.320 -14.592 5.826 1.00 96.56 205 ALA A C 1
ATOM 1548 O O . ALA A 1 205 ? 0.745 -14.902 5.295 1.00 96.56 205 ALA A O 1
ATOM 1549 N N . ALA A 1 206 ? -1.452 -15.247 5.554 1.00 96.00 206 ALA A N 1
ATOM 1550 C CA . ALA A 1 206 ? -1.541 -16.351 4.598 1.00 96.00 206 ALA A CA 1
ATOM 1551 C C . ALA A 1 206 ? -1.555 -15.900 3.121 1.00 96.00 206 ALA A C 1
ATOM 1553 O O . ALA A 1 206 ? -1.466 -16.737 2.223 1.00 96.00 206 ALA A O 1
ATOM 1554 N N . GLY A 1 207 ? -1.660 -14.593 2.844 1.00 93.44 207 GLY A N 1
ATOM 1555 C CA . GLY A 1 207 ? -1.825 -14.071 1.485 1.00 93.44 207 GLY A CA 1
ATOM 1556 C C . GLY A 1 207 ? -3.221 -14.315 0.895 1.00 93.44 207 GLY A C 1
ATOM 1557 O O . GLY A 1 207 ? -3.380 -14.339 -0.324 1.00 93.44 207 GLY A O 1
ATOM 1558 N N . GLU A 1 208 ? -4.227 -14.484 1.753 1.00 95.31 208 GLU A N 1
ATOM 1559 C CA . GLU A 1 208 ? -5.626 -14.792 1.424 1.00 95.31 208 GLU A CA 1
ATOM 1560 C C . GLU A 1 208 ? -6.553 -13.578 1.640 1.00 95.31 208 GLU A C 1
ATOM 1562 O O . GLU A 1 208 ? -7.746 -13.719 1.913 1.00 95.31 208 GLU A O 1
ATOM 1567 N N . THR A 1 209 ? -6.001 -12.365 1.546 1.00 94.25 209 THR A N 1
ATOM 1568 C CA . THR A 1 209 ? -6.714 -11.099 1.760 1.00 94.25 209 THR A CA 1
ATOM 1569 C C . THR A 1 209 ? -7.942 -10.972 0.863 1.00 94.25 209 THR A C 1
ATOM 1571 O O . THR A 1 209 ? -7.847 -11.018 -0.366 1.00 94.25 209 THR A O 1
ATOM 1574 N N . THR A 1 210 ? -9.098 -10.730 1.474 1.00 95.19 210 THR A N 1
ATOM 1575 C CA . THR A 1 210 ? -10.368 -10.546 0.762 1.00 95.19 210 THR A CA 1
ATOM 1576 C C . THR A 1 210 ? -10.624 -9.080 0.389 1.00 95.19 210 THR A C 1
ATOM 1578 O O . THR A 1 210 ? -9.906 -8.162 0.798 1.00 95.19 210 THR A O 1
ATOM 1581 N N . ALA A 1 211 ? -11.674 -8.833 -0.404 1.00 95.62 211 ALA A N 1
ATOM 1582 C CA . ALA A 1 211 ? -12.137 -7.475 -0.697 1.00 95.62 211 ALA A CA 1
ATOM 1583 C C . ALA A 1 211 ? -12.614 -6.740 0.569 1.00 95.62 211 ALA A C 1
ATOM 1585 O O . ALA A 1 211 ? -12.336 -5.551 0.722 1.00 95.62 211 ALA A O 1
ATOM 1586 N N . ASP A 1 212 ? -13.264 -7.452 1.494 1.00 97.56 212 ASP A N 1
ATOM 1587 C CA . ASP A 1 212 ? -13.711 -6.884 2.766 1.00 97.56 212 ASP A CA 1
ATOM 1588 C C . ASP A 1 212 ? -12.532 -6.526 3.669 1.00 97.56 212 ASP A C 1
ATOM 1590 O O . ASP A 1 212 ? -12.493 -5.411 4.186 1.00 97.56 212 ASP A O 1
ATOM 1594 N N . ASP A 1 213 ? -11.53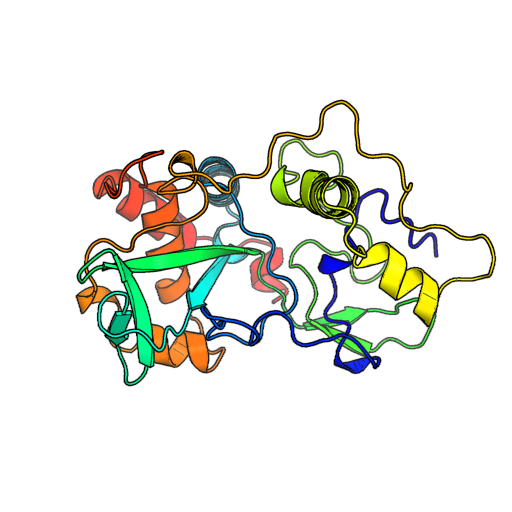1 -7.407 3.781 1.00 97.88 213 ASP A N 1
ATOM 1595 C CA . ASP A 1 213 ? -10.308 -7.138 4.553 1.00 97.88 213 ASP A CA 1
ATOM 1596 C C . ASP A 1 213 ? -9.635 -5.856 4.062 1.00 97.88 213 ASP A C 1
ATOM 1598 O O . ASP A 1 213 ? -9.331 -4.947 4.831 1.00 97.88 213 ASP A O 1
ATOM 1602 N N . ARG A 1 214 ? -9.465 -5.742 2.743 1.00 97.56 214 ARG A N 1
ATOM 1603 C CA . ARG A 1 214 ? -8.899 -4.556 2.101 1.00 97.56 214 ARG A CA 1
ATOM 1604 C C . ARG A 1 214 ? -9.708 -3.297 2.397 1.00 97.56 214 ARG A C 1
ATOM 1606 O O . ARG A 1 214 ? -9.119 -2.256 2.681 1.00 97.56 214 ARG A O 1
ATOM 1613 N N . ALA A 1 215 ? -11.034 -3.387 2.330 1.00 98.50 215 ALA A N 1
ATOM 1614 C CA . ALA A 1 215 ? -11.924 -2.265 2.583 1.00 98.50 215 ALA A CA 1
ATOM 1615 C C . ALA A 1 215 ? -11.821 -1.740 4.018 1.00 98.50 215 ALA A C 1
ATOM 1617 O O . ALA A 1 215 ? -11.849 -0.524 4.199 1.00 98.50 215 ALA A O 1
ATOM 1618 N N . LEU A 1 216 ? -11.643 -2.619 5.013 1.00 98.50 216 LEU A N 1
ATOM 1619 C CA . LEU A 1 216 ? -11.437 -2.213 6.408 1.00 98.50 216 LEU A CA 1
ATOM 1620 C C . LEU A 1 216 ? -10.225 -1.280 6.534 1.00 98.50 216 LEU A C 1
ATOM 1622 O O . LEU A 1 216 ? -10.340 -0.155 7.024 1.00 98.50 216 LEU A O 1
ATOM 1626 N N . PHE A 1 217 ? -9.067 -1.709 6.029 1.00 98.69 217 PHE A N 1
ATOM 1627 C CA . PHE A 1 217 ? -7.829 -0.937 6.155 1.00 98.69 217 PHE A CA 1
ATOM 1628 C C . PHE A 1 217 ? -7.785 0.289 5.242 1.00 98.69 217 PHE A C 1
ATOM 1630 O O . PHE A 1 217 ? -7.379 1.362 5.684 1.00 98.69 217 PHE A O 1
ATOM 1637 N N . ALA A 1 218 ? -8.217 0.166 3.984 1.00 98.62 218 ALA A N 1
ATOM 1638 C CA . ALA A 1 218 ? -8.267 1.301 3.064 1.00 98.62 218 ALA A CA 1
ATOM 1639 C C . ALA A 1 218 ? -9.250 2.378 3.553 1.00 98.62 218 ALA A C 1
ATOM 1641 O O . ALA A 1 218 ? -8.944 3.569 3.480 1.00 98.62 218 ALA A O 1
ATOM 1642 N N . GLY A 1 219 ? -10.387 1.964 4.124 1.00 98.62 219 GLY A N 1
ATOM 1643 C CA . GLY A 1 219 ? -11.329 2.854 4.795 1.00 98.62 219 GLY A CA 1
ATOM 1644 C C . GLY A 1 219 ? -10.695 3.566 5.988 1.00 98.62 219 GLY A C 1
ATOM 1645 O O . GLY A 1 219 ? -10.691 4.796 6.041 1.00 98.62 219 GLY A O 1
ATOM 1646 N N . ALA A 1 220 ? -10.087 2.820 6.916 1.00 98.75 220 ALA A N 1
ATOM 1647 C CA . ALA A 1 220 ? -9.412 3.395 8.082 1.00 98.75 220 ALA A CA 1
ATOM 1648 C C . ALA A 1 220 ? -8.289 4.376 7.691 1.00 98.75 220 ALA A C 1
ATOM 1650 O O . ALA A 1 220 ? -8.193 5.470 8.255 1.00 98.75 220 ALA A O 1
ATOM 1651 N N . ALA A 1 221 ? -7.488 4.041 6.674 1.00 98.62 221 ALA A N 1
ATOM 1652 C CA . ALA A 1 221 ? -6.478 4.938 6.123 1.00 98.62 221 ALA A CA 1
ATOM 1653 C C . ALA A 1 221 ? -7.127 6.213 5.566 1.00 98.62 221 ALA A C 1
ATOM 1655 O O . ALA A 1 221 ? -6.797 7.308 6.013 1.00 98.62 221 ALA A O 1
ATOM 1656 N N . ALA A 1 222 ? -8.128 6.104 4.688 1.00 98.50 222 ALA A N 1
ATOM 1657 C CA . ALA A 1 222 ? -8.839 7.260 4.138 1.00 98.50 222 ALA A CA 1
ATOM 1658 C C . ALA A 1 222 ? -9.513 8.132 5.220 1.00 98.50 222 ALA A C 1
ATOM 1660 O O . ALA A 1 222 ? -9.599 9.355 5.067 1.00 98.50 222 ALA A O 1
ATOM 1661 N N . GLY A 1 223 ? -9.964 7.541 6.327 1.00 98.19 223 GLY A N 1
ATOM 1662 C CA . GLY A 1 223 ? -10.543 8.246 7.472 1.00 98.19 223 GLY A CA 1
ATOM 1663 C C . GLY A 1 223 ? -9.525 8.907 8.411 1.00 98.19 223 GLY A C 1
ATOM 1664 O O . GLY A 1 223 ? -9.930 9.724 9.239 1.00 98.19 223 GLY A O 1
ATOM 1665 N N . SER A 1 224 ? -8.231 8.599 8.293 1.00 98.19 224 SER A N 1
ATOM 1666 C CA . SER A 1 224 ? -7.198 9.012 9.255 1.00 98.19 224 SER A CA 1
ATOM 1667 C C . SER A 1 224 ? -6.876 10.517 9.237 1.00 98.19 224 SER A C 1
ATOM 1669 O O . SER A 1 224 ? -6.971 11.205 8.207 1.00 98.19 224 SER A O 1
ATOM 1671 N N . ALA A 1 225 ? -6.463 11.044 10.393 1.00 95.31 225 ALA A N 1
ATOM 1672 C CA . ALA A 1 225 ? -6.021 12.427 10.570 1.00 95.31 225 ALA A CA 1
ATOM 1673 C C . ALA A 1 225 ? -4.483 12.530 10.723 1.00 95.31 225 ALA A C 1
ATOM 1675 O O . ALA A 1 225 ? -3.910 11.790 11.518 1.00 95.31 225 ALA A O 1
ATOM 1676 N N . PRO A 1 226 ? -3.789 13.447 10.014 1.00 93.31 226 PRO A N 1
ATOM 1677 C CA . PRO A 1 226 ? -2.330 13.524 10.022 1.00 93.31 226 PRO A CA 1
ATOM 1678 C C . PRO A 1 226 ? -1.813 13.967 11.388 1.00 93.31 226 PRO A C 1
ATOM 1680 O O . PRO A 1 226 ? -2.339 14.912 11.978 1.00 93.31 226 PRO A O 1
ATOM 1683 N N . GLY A 1 227 ? -0.755 13.321 11.864 1.00 91.31 227 GLY A N 1
ATOM 1684 C CA . GLY A 1 227 ? -0.131 13.595 13.156 1.00 91.31 227 GLY A CA 1
ATOM 1685 C C . GLY A 1 227 ? -0.933 13.114 14.368 1.00 91.31 227 GLY A C 1
ATOM 1686 O O . GLY A 1 227 ? -0.540 13.417 15.494 1.00 91.31 227 GLY A O 1
ATOM 1687 N N . THR A 1 228 ? -2.036 12.381 14.179 1.00 93.44 228 THR A N 1
ATOM 1688 C CA . THR A 1 228 ? -2.837 11.824 15.278 1.00 93.44 228 THR A CA 1
ATOM 1689 C C . THR A 1 228 ? -3.202 10.365 15.011 1.00 93.44 228 THR A C 1
ATOM 1691 O O . THR A 1 228 ? -2.940 9.812 13.946 1.00 93.44 228 THR A O 1
ATOM 1694 N N . THR A 1 229 ? -3.792 9.716 16.012 1.00 95.56 229 THR A N 1
ATOM 1695 C CA . THR A 1 229 ? -4.342 8.361 15.880 1.00 95.56 229 THR A CA 1
ATOM 1696 C C . THR A 1 229 ? -5.831 8.342 15.558 1.00 95.56 229 THR A C 1
ATOM 1698 O O . THR A 1 229 ? -6.476 7.305 15.717 1.00 95.56 229 THR A O 1
ATOM 1701 N N . ASP A 1 230 ? -6.407 9.500 15.249 1.00 96.44 230 ASP A N 1
ATOM 1702 C CA . ASP A 1 230 ? -7.848 9.630 15.103 1.00 96.44 230 ASP A CA 1
ATOM 1703 C C . ASP A 1 230 ? -8.265 9.212 13.699 1.00 96.44 230 ASP A C 1
ATOM 1705 O O . ASP A 1 230 ? -7.660 9.605 12.696 1.00 96.44 230 ASP A O 1
ATOM 1709 N N . VAL A 1 231 ? -9.346 8.442 13.641 1.00 98.19 231 VAL A N 1
ATOM 1710 C CA . VAL A 1 231 ? -9.978 7.998 12.403 1.00 98.19 231 VAL A CA 1
ATOM 1711 C C . VAL A 1 231 ? -11.408 8.516 12.406 1.00 98.19 231 VAL A C 1
ATOM 1713 O O . VAL A 1 231 ? -12.187 8.234 13.315 1.00 98.19 231 VAL A O 1
ATOM 1716 N N . ASN A 1 232 ? -11.766 9.297 11.391 1.00 98.31 232 ASN A N 1
ATOM 1717 C CA . ASN A 1 232 ? -13.144 9.717 11.189 1.00 98.31 232 ASN A CA 1
ATOM 1718 C C . ASN A 1 232 ? -13.965 8.512 10.701 1.00 98.31 232 ASN A C 1
ATOM 1720 O O . ASN A 1 232 ? -13.788 8.070 9.566 1.00 98.31 232 ASN A O 1
ATOM 1724 N N . ALA A 1 233 ? -14.840 7.997 11.568 1.00 98.00 233 ALA A N 1
ATOM 1725 C CA . ALA A 1 233 ? -15.613 6.781 11.320 1.00 98.00 233 ALA A CA 1
ATOM 1726 C C . ALA A 1 233 ? -16.515 6.884 10.081 1.00 98.00 233 ALA A C 1
ATOM 1728 O O . ALA A 1 233 ? -16.523 5.961 9.272 1.00 98.00 233 ALA A O 1
ATOM 1729 N N . ASP A 1 234 ? -17.199 8.015 9.882 1.00 98.38 234 ASP A N 1
ATOM 1730 C CA . ASP A 1 234 ? -18.098 8.208 8.736 1.00 98.38 234 ASP A CA 1
ATOM 1731 C C . ASP A 1 234 ? -17.321 8.161 7.413 1.00 98.38 234 ASP A C 1
ATOM 1733 O O . ASP A 1 234 ? -17.663 7.412 6.500 1.00 98.38 234 ASP A O 1
ATOM 1737 N N . ARG A 1 235 ? -16.198 8.888 7.332 1.00 98.12 235 ARG A N 1
ATOM 1738 C CA . ARG A 1 235 ? -15.317 8.864 6.153 1.00 98.12 235 ARG A CA 1
ATOM 1739 C C . ARG A 1 235 ? -14.703 7.491 5.920 1.00 98.12 235 ARG A C 1
ATOM 1741 O O . ARG A 1 235 ? -14.553 7.088 4.769 1.00 98.12 235 ARG A O 1
ATOM 1748 N N . ALA A 1 236 ? -14.325 6.796 6.992 1.00 98.62 236 ALA A N 1
ATOM 1749 C CA . ALA A 1 236 ? -13.772 5.455 6.891 1.00 98.62 236 ALA A CA 1
ATOM 1750 C C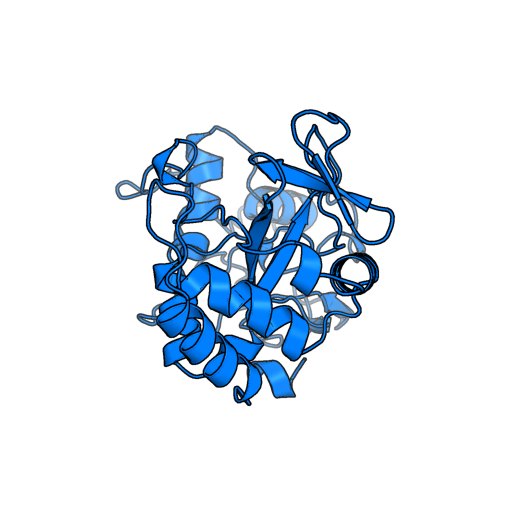 . ALA A 1 236 ? -14.810 4.465 6.350 1.00 98.62 236 ALA A C 1
ATOM 1752 O O . ALA A 1 236 ? -14.490 3.682 5.456 1.00 98.62 236 ALA A O 1
ATOM 1753 N N . ALA A 1 237 ? -16.051 4.542 6.835 1.00 98.56 237 ALA A N 1
ATOM 1754 C CA . ALA A 1 237 ? -17.153 3.705 6.380 1.00 98.56 237 ALA A CA 1
ATOM 1755 C C . ALA A 1 237 ? -17.488 3.966 4.903 1.00 98.56 237 ALA A C 1
ATOM 1757 O O . ALA A 1 237 ? -17.523 3.022 4.115 1.00 98.56 237 ALA A O 1
ATOM 1758 N N . GLU A 1 238 ? -17.628 5.234 4.501 1.00 98.62 238 GLU A N 1
ATOM 1759 C CA . GLU A 1 238 ? -17.871 5.606 3.100 1.00 98.62 238 GLU A CA 1
ATOM 1760 C C . GLU A 1 238 ? -16.759 5.114 2.163 1.00 98.62 238 GLU A C 1
ATOM 1762 O O . GLU A 1 238 ? -17.024 4.568 1.091 1.00 98.62 238 GLU A O 1
ATOM 1767 N N . ALA A 1 239 ? -15.495 5.302 2.553 1.00 98.62 239 ALA A N 1
ATOM 1768 C CA . ALA A 1 239 ? -14.363 4.839 1.761 1.00 98.62 239 ALA A CA 1
ATOM 1769 C C . ALA A 1 239 ? -14.324 3.306 1.679 1.00 98.62 239 ALA A C 1
ATOM 1771 O O . ALA A 1 239 ? -14.095 2.764 0.599 1.00 98.62 239 ALA A O 1
ATOM 1772 N N . ALA A 1 240 ? -14.607 2.601 2.778 1.00 98.62 240 ALA A N 1
ATOM 1773 C CA . ALA A 1 240 ? -14.691 1.144 2.785 1.00 98.62 240 ALA A CA 1
ATOM 1774 C C . ALA A 1 240 ? -15.794 0.632 1.842 1.00 98.62 240 ALA A C 1
ATOM 1776 O O . ALA A 1 240 ? -15.569 -0.318 1.096 1.00 98.62 240 ALA A O 1
ATOM 1777 N N . GLU A 1 241 ? -16.969 1.265 1.815 1.00 98.56 241 GLU A N 1
ATOM 1778 C CA . GLU A 1 241 ? -18.031 0.928 0.856 1.00 98.56 241 GLU A CA 1
ATOM 1779 C C . GLU A 1 241 ? -17.576 1.105 -0.597 1.00 98.56 241 GLU A C 1
ATOM 1781 O O . GLU A 1 241 ? -17.766 0.199 -1.412 1.00 98.56 241 GLU A O 1
ATOM 1786 N N . ARG A 1 242 ? -16.907 2.221 -0.917 1.00 98.50 242 ARG A N 1
ATOM 1787 C CA . ARG A 1 242 ? -16.348 2.456 -2.260 1.00 98.50 242 ARG A CA 1
ATOM 1788 C C . ARG A 1 242 ? -15.291 1.417 -2.632 1.00 98.50 242 ARG A C 1
ATOM 1790 O O . ARG A 1 242 ? -15.279 0.952 -3.767 1.00 98.50 242 ARG A O 1
ATOM 1797 N N . VAL A 1 243 ? -14.438 1.015 -1.688 1.00 98.25 243 VAL A N 1
ATOM 1798 C CA . VAL A 1 243 ? -13.425 -0.031 -1.908 1.00 98.25 243 VAL A CA 1
ATOM 1799 C C . VAL A 1 243 ? -14.075 -1.387 -2.174 1.00 98.25 243 VAL A C 1
ATOM 1801 O O . VAL A 1 243 ? -13.660 -2.067 -3.106 1.00 98.25 243 VAL A O 1
ATOM 1804 N N . ARG A 1 244 ? -15.112 -1.772 -1.417 1.00 97.38 244 ARG A N 1
ATOM 1805 C CA . ARG A 1 244 ? -15.853 -3.027 -1.662 1.00 97.38 244 ARG A CA 1
ATOM 1806 C C . ARG A 1 244 ? -16.535 -3.044 -3.024 1.00 97.38 244 ARG A C 1
ATOM 1808 O O . ARG A 1 244 ? -16.615 -4.092 -3.653 1.00 97.38 244 ARG A O 1
ATOM 1815 N N . ALA A 1 245 ? -17.044 -1.893 -3.455 1.00 96.94 245 ALA A N 1
ATOM 1816 C CA . ALA A 1 245 ? -17.720 -1.739 -4.737 1.00 96.94 245 ALA A CA 1
ATOM 1817 C C . ALA A 1 245 ? -16.755 -1.568 -5.925 1.00 96.94 245 ALA A C 1
ATOM 1819 O O . ALA A 1 245 ? -17.215 -1.520 -7.067 1.00 96.94 245 ALA A O 1
ATOM 1820 N N . ALA A 1 246 ? -15.445 -1.444 -5.683 1.00 96.62 246 ALA A N 1
ATOM 1821 C CA . ALA A 1 246 ? -14.469 -1.243 -6.742 1.00 96.62 246 ALA A CA 1
ATOM 1822 C C . ALA A 1 246 ? -14.372 -2.490 -7.635 1.00 96.62 246 ALA A C 1
ATOM 1824 O O . ALA A 1 246 ? -14.066 -3.588 -7.178 1.00 96.62 246 ALA A O 1
ATOM 1825 N N . ASP A 1 247 ? -14.601 -2.284 -8.928 1.00 94.06 247 ASP A N 1
ATOM 1826 C CA . ASP A 1 247 ? -14.426 -3.274 -9.991 1.00 94.06 247 ASP A CA 1
ATOM 1827 C C . ASP A 1 247 ? -13.624 -2.606 -11.111 1.00 94.06 247 ASP A C 1
ATOM 1829 O O . ASP A 1 247 ? -14.135 -2.233 -12.176 1.00 94.06 247 ASP A O 1
ATOM 1833 N N . SER A 1 248 ? -12.353 -2.336 -10.830 1.00 92.94 248 SER A N 1
ATOM 1834 C CA . SER A 1 248 ? -11.462 -1.717 -11.794 1.00 92.94 248 SER A CA 1
ATOM 1835 C C . SER A 1 248 ? -10.849 -2.776 -12.707 1.00 92.94 248 SER A C 1
ATOM 1837 O O . SER A 1 248 ? -10.899 -3.986 -12.475 1.00 92.94 248 SER A O 1
ATOM 1839 N N . TRP A 1 249 ? -10.250 -2.327 -13.809 1.00 89.69 249 TRP A N 1
ATOM 1840 C CA . TRP A 1 249 ? -9.540 -3.242 -14.702 1.00 89.69 249 TRP A CA 1
ATOM 1841 C C . TRP A 1 249 ? -8.357 -3.931 -14.004 1.00 89.69 249 TRP A C 1
ATOM 1843 O O . TRP A 1 249 ? -7.948 -5.003 -14.444 1.00 89.69 249 TRP A O 1
ATOM 1853 N N . VAL A 1 250 ? -7.826 -3.332 -12.931 1.00 86.94 250 VAL A N 1
ATOM 1854 C CA . VAL A 1 250 ? -6.745 -3.901 -12.126 1.00 86.94 250 VAL A CA 1
ATOM 1855 C C . VAL A 1 250 ? -7.252 -5.101 -11.336 1.00 86.94 250 VAL A C 1
ATOM 1857 O O . VAL A 1 250 ? -6.646 -6.169 -11.424 1.00 86.94 250 VAL A O 1
ATOM 1860 N N . GLY A 1 251 ? -8.369 -4.962 -10.612 1.00 82.12 251 GLY A N 1
ATOM 1861 C CA . GLY A 1 251 ? -8.938 -6.053 -9.821 1.00 82.12 251 GLY A CA 1
ATOM 1862 C C . GLY A 1 251 ? -9.388 -7.225 -10.684 1.00 82.12 251 GLY A C 1
ATOM 1863 O O . GLY A 1 251 ? -9.137 -8.368 -10.326 1.00 82.12 251 GLY A O 1
ATOM 1864 N N . ARG A 1 252 ? -9.946 -6.963 -11.874 1.00 81.19 252 ARG A N 1
ATOM 1865 C CA . ARG A 1 252 ? -10.305 -8.028 -12.835 1.00 81.19 252 ARG A CA 1
ATOM 1866 C C . ARG A 1 252 ? -9.112 -8.764 -13.443 1.00 81.19 252 ARG A C 1
ATOM 1868 O O . ARG A 1 252 ? -9.287 -9.857 -13.972 1.00 81.19 252 ARG A O 1
ATOM 1875 N N . ALA A 1 253 ? -7.935 -8.145 -13.441 1.00 69.50 253 ALA A N 1
ATOM 1876 C CA . ALA A 1 253 ? -6.704 -8.723 -13.974 1.00 69.50 253 ALA A CA 1
ATOM 1877 C C . ALA A 1 253 ? -5.833 -9.392 -12.892 1.00 69.50 253 ALA A C 1
ATOM 1879 O O . ALA A 1 253 ? -4.732 -9.840 -13.218 1.00 69.50 253 ALA A O 1
ATOM 1880 N N . SER A 1 254 ? -6.293 -9.402 -11.633 1.00 60.56 254 SER A N 1
ATOM 1881 C CA . SER A 1 254 ? -5.551 -9.857 -10.450 1.00 60.56 254 SER A CA 1
ATOM 1882 C C . SER A 1 254 ? -5.937 -11.255 -9.983 1.00 60.56 254 SER A C 1
ATOM 1884 O O . SER A 1 254 ? -7.103 -11.653 -10.189 1.00 60.56 254 SER A O 1
#

Organism: NCBI:txid1324957

Mean predicted aligned error: 5.19 Å

Solvent-accessible surface area (backbone atoms only — not comparable to full-atom values): 13720 Å² total; per-residue (Å²): 129,83,71,43,35,82,47,31,54,49,50,42,49,46,49,54,91,79,59,88,54,78,72,65,56,68,38,82,76,57,19,46,45,46,87,71,60,67,68,58,56,36,39,28,68,52,50,37,51,35,36,77,71,37,38,28,48,35,49,32,68,44,47,26,36,24,89,47,74,90,36,19,34,83,47,71,92,37,43,29,23,25,64,65,76,23,39,38,35,35,37,23,63,29,52,38,69,37,65,30,38,72,93,80,50,74,73,41,79,33,37,25,33,56,55,48,36,49,88,73,67,39,34,77,40,54,94,44,97,80,40,53,65,52,63,70,39,49,60,36,53,26,45,70,67,76,38,88,34,55,36,57,54,47,34,75,75,71,46,58,95,90,60,70,34,62,80,85,68,54,55,94,82,61,74,80,79,75,81,52,72,60,18,32,17,27,38,40,31,51,46,88,59,57,76,81,43,68,64,43,52,44,28,39,45,70,69,60,67,46,61,65,56,36,11,55,49,54,3,39,37,49,16,31,36,70,56,37,78,51,56,43,62,70,53,12,51,55,41,16,53,44,19,55,67,27,79,30,78,47,41,77,65,85

Radius of gyration: 17.91 Å; Cα contacts (8 Å, |Δi|>4): 501; chains: 1; bounding box: 46×35×49 Å

pLDDT: mean 88.39, std 11.41, range [36.81, 98.75]

Nearest PDB structures (foldseek):
  3uqe-assembly1_A-2  TM=3.191E-01  e=7.650E+00  Escherichia coli K-12

InterPro domains:
  IPR055953 Protein of unknown function DUF7531 [PF24375] (1-253)

Sequence (254 aa):
MEVNCEGCAGCCLDWRPLGGAPDHEHGGRYRALDSTYNLVPLGRDEVRAFVDAGHGDALAPRLFAADDPDRSVELDGHSVAALGDRPLFLVGLCKPPKPVAPFGGDRVWLRACAFLDPETLQCRLHGDDRYPEACSSYPGHNLDLDRETECERVESAHGDPGERLLDRSVPADLPPPAFGPQALGSTVFVYPDPADLSGVVARLAAGETTADDRALFAGAAAGSAPGTTDVNADRAAEAAERVRAADSWVGRAS